Protein AF-A0AAD7EA99-F1 (afdb_monomer_lite)

Secondary structure (DSSP, 8-state):
--TT----HHHHHHHHHHHHHHHHHHHTTSTTS-TTS-HHHHHHHHHHHHHHHHHHHHHHHHHHIIIIISTT-GGGHHHHSHHHHHHHHHHHHHHHHHHHT--SS-HHHHHHHHHHHHHHHHHHHHHHHH-S-HHHHHHHHHHHHHHHHHHHHHHHHHHHHHHHHHHHHHHHHHHHHS-S-HHHHHHHHHHHHHHHHHHHTTSTTS-------------SS-HHHHHHHHHHHHHHHHHTT--PPP-----SSTTS-TT-THHHHHHHHHHHTTS--S--

Structure (mmCIF, N/CA/C/O backbone):
data_AF-A0AAD7EA99-F1
#
_entry.id   AF-A0AAD7EA99-F1
#
loop_
_atom_site.group_PDB
_atom_site.id
_atom_site.type_symbol
_atom_site.label_atom_id
_atom_site.label_alt_id
_atom_site.label_comp_id
_atom_site.label_asym_id
_atom_site.label_entity_id
_atom_site.label_seq_id
_atom_site.pdbx_PDB_ins_code
_atom_site.Cartn_x
_atom_site.Cartn_y
_atom_site.Cartn_z
_atom_site.occupancy
_atom_site.B_iso_or_equiv
_atom_site.auth_seq_id
_atom_site.auth_comp_id
_atom_site.auth_asym_id
_atom_site.auth_atom_id
_atom_site.pdbx_PDB_model_num
ATOM 1 N N . MET A 1 1 ? 30.533 -9.569 -21.486 1.00 48.56 1 MET A N 1
ATOM 2 C CA . MET A 1 1 ? 29.156 -9.926 -21.093 1.00 48.56 1 MET A CA 1
ATOM 3 C C . MET A 1 1 ? 29.295 -10.756 -19.841 1.00 48.56 1 MET A C 1
ATOM 5 O O . MET A 1 1 ? 29.730 -11.896 -19.939 1.00 48.56 1 MET A O 1
ATOM 9 N N . ASP A 1 2 ? 29.079 -10.142 -18.682 1.00 50.81 2 ASP A N 1
ATOM 10 C CA . ASP A 1 2 ? 29.298 -10.813 -17.404 1.00 50.81 2 ASP A CA 1
ATOM 11 C C . ASP A 1 2 ? 28.187 -11.847 -17.161 1.00 50.81 2 ASP A C 1
ATOM 13 O O . ASP A 1 2 ? 27.008 -11.495 -17.231 1.00 50.81 2 ASP A O 1
ATOM 17 N N . PRO A 1 3 ? 28.519 -13.117 -16.880 1.00 57.72 3 PRO A N 1
ATOM 18 C CA . PRO A 1 3 ? 27.549 -14.207 -16.726 1.00 57.72 3 PRO A CA 1
ATOM 19 C C . PRO A 1 3 ? 26.749 -14.165 -15.404 1.00 57.72 3 PRO A C 1
ATOM 21 O O . PRO A 1 3 ? 26.232 -15.189 -14.968 1.00 57.72 3 PRO A O 1
ATOM 24 N N . ALA A 1 4 ? 26.653 -13.017 -14.728 1.00 54.69 4 ALA A N 1
ATOM 25 C CA . ALA A 1 4 ? 26.326 -12.978 -13.299 1.00 54.69 4 ALA A CA 1
ATOM 26 C C . ALA A 1 4 ? 24.878 -12.592 -12.931 1.00 54.69 4 ALA A C 1
ATOM 28 O O . ALA A 1 4 ? 24.533 -12.673 -11.757 1.00 54.69 4 ALA A O 1
ATOM 29 N N . PHE A 1 5 ? 24.008 -12.218 -13.875 1.00 57.53 5 PHE A N 1
ATOM 30 C CA . PHE A 1 5 ? 22.592 -11.946 -13.577 1.00 57.53 5 PHE A CA 1
ATOM 31 C C . PHE A 1 5 ? 21.682 -12.516 -14.671 1.00 57.53 5 PHE A C 1
ATOM 33 O O . PHE A 1 5 ? 21.277 -11.826 -15.604 1.00 57.53 5 PHE A O 1
ATOM 40 N N . SER A 1 6 ? 21.360 -13.807 -14.564 1.00 71.00 6 SER A N 1
ATOM 41 C CA . SER A 1 6 ? 20.246 -14.390 -15.315 1.00 71.00 6 SER A CA 1
ATOM 42 C C . SER A 1 6 ? 18.951 -13.951 -14.636 1.00 71.00 6 SER A C 1
ATOM 44 O O . SER A 1 6 ? 18.586 -14.497 -13.598 1.00 71.00 6 SER A O 1
ATOM 46 N N . PHE A 1 7 ? 18.283 -12.931 -15.178 1.00 68.06 7 PHE A N 1
ATOM 47 C CA . PHE A 1 7 ? 16.933 -12.568 -14.747 1.00 68.06 7 PHE A CA 1
ATOM 48 C C . PHE A 1 7 ? 16.001 -13.750 -15.026 1.00 68.06 7 PHE A C 1
ATOM 50 O O . PHE A 1 7 ? 15.834 -14.135 -16.180 1.00 68.06 7 PHE A O 1
ATOM 57 N N . ASP A 1 8 ? 15.440 -14.336 -13.969 1.00 78.75 8 ASP A N 1
ATOM 58 C CA . ASP A 1 8 ? 14.416 -15.374 -14.062 1.00 78.75 8 ASP A CA 1
ATOM 59 C C . ASP A 1 8 ? 13.022 -14.710 -14.010 1.00 78.75 8 ASP A C 1
ATOM 61 O O . ASP A 1 8 ? 12.555 -14.332 -12.921 1.00 78.75 8 ASP A O 1
ATOM 65 N N . PRO A 1 9 ? 12.368 -14.494 -15.169 1.00 73.19 9 PRO A N 1
ATOM 66 C CA . PRO A 1 9 ? 11.061 -13.844 -15.229 1.00 73.19 9 PRO A CA 1
ATOM 67 C C . PRO A 1 9 ? 9.983 -14.649 -14.498 1.00 73.19 9 PRO A C 1
ATOM 69 O O . PRO A 1 9 ? 9.066 -14.052 -13.926 1.00 73.19 9 PRO A O 1
ATOM 72 N N . ASP A 1 10 ? 10.106 -15.977 -14.460 1.00 78.38 10 ASP A N 1
ATOM 73 C CA . ASP A 1 10 ? 9.068 -16.859 -13.926 1.00 78.38 10 ASP A CA 1
ATOM 74 C C . ASP A 1 10 ? 8.932 -16.696 -12.407 1.00 78.38 10 ASP A C 1
ATOM 76 O O . ASP A 1 10 ? 7.822 -16.683 -11.865 1.00 78.38 10 ASP A O 1
ATOM 80 N N . SER A 1 11 ? 10.054 -16.486 -11.715 1.00 79.88 11 SER A N 1
ATOM 81 C CA . SER A 1 11 ? 10.081 -16.295 -10.262 1.00 79.88 11 SER A CA 1
ATOM 82 C C . SER A 1 11 ? 9.478 -14.952 -9.827 1.00 79.88 11 SER A C 1
ATOM 84 O O . SER A 1 11 ? 8.710 -14.884 -8.864 1.00 79.88 11 SER A O 1
ATOM 86 N N . THR A 1 12 ? 9.779 -13.868 -10.547 1.00 84.00 12 THR A N 1
ATOM 87 C CA . THR A 1 12 ? 9.400 -12.505 -10.131 1.00 84.00 12 THR A CA 1
ATOM 88 C C . THR A 1 12 ? 8.011 -12.098 -10.619 1.00 84.00 12 THR A C 1
ATOM 90 O O . THR A 1 12 ? 7.195 -11.618 -9.825 1.00 84.00 12 THR A O 1
ATOM 93 N N . ILE A 1 13 ? 7.704 -12.334 -11.897 1.00 87.44 13 ILE A N 1
ATOM 94 C CA . ILE A 1 13 ? 6.413 -11.967 -12.492 1.00 87.44 13 ILE A CA 1
ATOM 95 C C . ILE A 1 13 ? 5.309 -12.883 -11.955 1.00 87.44 13 ILE A C 1
ATOM 97 O O . ILE A 1 13 ? 4.228 -12.401 -11.614 1.00 87.44 13 ILE A O 1
ATOM 101 N N . GLY A 1 14 ? 5.594 -14.181 -11.793 1.00 88.69 14 GLY A N 1
ATOM 102 C CA . GLY A 1 14 ? 4.646 -15.140 -11.223 1.00 88.69 14 GLY A CA 1
ATOM 103 C C . GLY A 1 14 ? 4.259 -14.799 -9.781 1.00 88.69 14 GLY A C 1
ATOM 104 O O . GLY A 1 14 ? 3.074 -14.771 -9.441 1.00 88.69 14 GLY A O 1
ATOM 105 N N . ALA A 1 15 ? 5.239 -14.459 -8.935 1.00 90.06 15 ALA A N 1
ATOM 106 C CA . ALA A 1 15 ? 4.973 -14.019 -7.565 1.00 90.06 15 ALA A CA 1
ATOM 107 C C . ALA A 1 15 ? 4.147 -12.720 -7.525 1.00 90.06 15 ALA A C 1
ATOM 109 O O . ALA A 1 15 ? 3.191 -12.621 -6.751 1.00 90.06 15 ALA A O 1
ATOM 110 N N . TYR A 1 16 ? 4.469 -11.751 -8.389 1.00 89.81 16 TYR A N 1
ATOM 111 C CA . TYR A 1 16 ? 3.714 -10.503 -8.514 1.00 89.81 16 TYR A CA 1
ATOM 112 C C . TYR A 1 16 ? 2.257 -10.748 -8.938 1.00 89.81 16 TYR A C 1
ATOM 114 O O . TYR A 1 16 ? 1.334 -10.220 -8.313 1.00 89.81 16 TYR A O 1
ATOM 122 N N . GLN A 1 17 ? 2.032 -11.615 -9.929 1.00 91.69 17 GLN A N 1
ATOM 123 C CA . GLN A 1 17 ? 0.699 -12.000 -10.394 1.00 91.69 17 GLN A CA 1
ATOM 124 C C . GLN A 1 17 ? -0.146 -12.626 -9.280 1.00 91.69 17 GLN A C 1
ATOM 126 O O . GLN A 1 17 ? -1.296 -12.230 -9.079 1.00 91.69 17 GLN A O 1
ATOM 131 N N . ILE A 1 18 ? 0.418 -13.583 -8.536 1.00 93.06 18 ILE A N 1
ATOM 132 C CA . ILE A 1 18 ? -0.276 -14.229 -7.414 1.00 93.06 18 ILE A CA 1
ATOM 133 C C . ILE A 1 18 ? -0.630 -13.192 -6.342 1.00 93.06 18 ILE A C 1
ATOM 135 O O . ILE A 1 18 ? -1.760 -13.187 -5.851 1.00 93.06 18 ILE A O 1
ATOM 139 N N . GLY A 1 19 ? 0.298 -12.287 -6.017 1.00 89.88 19 GLY A N 1
ATOM 140 C CA . GLY A 1 19 ? 0.060 -11.202 -5.064 1.00 89.88 19 GLY A CA 1
ATOM 141 C C . GLY A 1 19 ? -1.125 -10.320 -5.462 1.00 89.88 19 GLY A C 1
ATOM 142 O O . GLY A 1 19 ? -2.035 -10.117 -4.661 1.00 89.88 19 GLY A O 1
ATOM 143 N N . VAL A 1 20 ? -1.165 -9.862 -6.718 1.00 90.44 20 VAL A N 1
ATOM 144 C CA . VAL A 1 20 ? -2.256 -9.020 -7.239 1.00 90.44 20 VAL A CA 1
ATOM 145 C C . VAL A 1 20 ? -3.605 -9.756 -7.215 1.00 90.44 20 VAL A C 1
ATOM 147 O O . VAL A 1 20 ? -4.612 -9.179 -6.801 1.00 90.44 20 VAL A O 1
ATOM 150 N N . LEU A 1 21 ? -3.642 -11.041 -7.588 1.00 92.31 21 LEU A N 1
ATOM 151 C CA . LEU A 1 21 ? -4.870 -11.846 -7.549 1.00 92.31 21 LEU A CA 1
ATOM 152 C C . LEU A 1 21 ? -5.410 -12.023 -6.124 1.00 92.31 21 LEU A C 1
ATOM 154 O O . LEU A 1 21 ? -6.615 -11.888 -5.902 1.00 92.31 21 LEU A O 1
ATOM 158 N N . ILE A 1 22 ? -4.533 -12.290 -5.153 1.00 90.19 22 ILE A N 1
ATOM 159 C CA . ILE A 1 22 ? -4.924 -12.399 -3.742 1.00 90.19 22 ILE A CA 1
ATOM 160 C C . ILE A 1 22 ? -5.491 -11.065 -3.245 1.00 90.19 22 ILE A C 1
ATOM 162 O O . ILE A 1 22 ? -6.542 -11.060 -2.598 1.00 90.19 22 ILE A O 1
ATOM 166 N N . SER A 1 23 ? -4.855 -9.941 -3.590 1.00 88.06 23 SER A N 1
ATOM 167 C CA . SER A 1 23 ? -5.348 -8.607 -3.235 1.00 88.06 23 SER A CA 1
ATOM 168 C C . SER A 1 23 ? -6.759 -8.350 -3.775 1.00 88.06 23 SER A C 1
ATOM 170 O O . SER A 1 23 ? -7.617 -7.894 -3.020 1.00 88.06 23 SER A O 1
ATOM 172 N N . TYR A 1 24 ? -7.056 -8.722 -5.028 1.00 89.62 24 TYR A N 1
ATOM 173 C CA . TYR A 1 24 ? -8.411 -8.586 -5.585 1.00 89.62 24 TYR A CA 1
ATOM 174 C C . TYR A 1 24 ? -9.457 -9.436 -4.856 1.00 89.62 24 TYR A C 1
ATOM 176 O O . TYR A 1 24 ? -10.576 -8.975 -4.622 1.00 89.62 24 TYR A O 1
ATOM 184 N N . VAL A 1 25 ? -9.111 -10.666 -4.468 1.00 89.62 25 VAL A N 1
ATOM 185 C CA . VAL A 1 25 ? -10.026 -11.538 -3.712 1.00 89.62 25 VAL A CA 1
ATOM 186 C C . VAL A 1 25 ? -10.308 -10.955 -2.326 1.00 89.62 25 VAL A C 1
ATOM 188 O O . VAL A 1 25 ? -11.462 -10.923 -1.894 1.00 89.62 25 VAL A O 1
ATOM 191 N N . LEU A 1 26 ? -9.274 -10.467 -1.634 1.00 82.94 26 LEU A N 1
ATOM 192 C CA . LEU A 1 26 ? -9.415 -9.850 -0.313 1.00 82.94 26 LEU A CA 1
ATOM 193 C C . LEU A 1 26 ? -10.245 -8.563 -0.368 1.00 82.94 26 LEU A C 1
ATOM 195 O O . LEU A 1 26 ? -11.081 -8.338 0.511 1.00 82.94 26 LEU A O 1
ATOM 199 N N . PHE A 1 27 ? -10.076 -7.765 -1.422 1.00 81.62 27 PHE A N 1
ATOM 200 C CA . PHE A 1 27 ? -10.805 -6.517 -1.627 1.00 81.62 27 PHE A CA 1
ATOM 201 C C . PHE A 1 27 ? -12.334 -6.708 -1.636 1.00 81.62 27 PHE A C 1
ATOM 203 O O . PHE A 1 27 ? -13.070 -5.913 -1.047 1.00 81.62 27 PHE A O 1
ATOM 210 N N . GLY A 1 28 ? -12.829 -7.804 -2.223 1.00 76.19 28 GLY A N 1
ATOM 211 C CA . GLY A 1 28 ? -14.267 -8.078 -2.341 1.00 76.19 28 GLY A CA 1
ATOM 212 C C . GLY A 1 28 ? -14.994 -8.386 -1.023 1.00 76.19 28 GLY A C 1
ATOM 213 O O . GLY A 1 28 ? -16.217 -8.270 -0.953 1.00 76.19 28 GLY A O 1
ATOM 214 N N . ILE A 1 29 ? -14.282 -8.759 0.044 1.00 81.12 29 ILE A N 1
ATOM 215 C CA . ILE A 1 29 ? -14.904 -9.279 1.278 1.00 81.12 29 ILE A CA 1
ATOM 216 C C . ILE A 1 29 ? -15.358 -8.152 2.235 1.00 81.12 29 ILE A C 1
ATOM 218 O O . ILE A 1 29 ? -16.198 -8.376 3.111 1.00 81.12 29 ILE A O 1
ATOM 222 N N . TYR A 1 30 ? -14.860 -6.922 2.073 1.00 70.44 30 TYR A N 1
ATOM 223 C CA . TYR A 1 30 ? -14.981 -5.877 3.101 1.00 70.44 30 TYR A CA 1
ATOM 224 C C . TYR A 1 30 ? -16.266 -5.025 3.071 1.00 70.44 30 TYR A C 1
ATOM 226 O O . TYR A 1 30 ? -16.612 -4.427 4.091 1.00 70.44 30 TYR A O 1
ATOM 234 N N . TYR A 1 31 ? -17.017 -4.973 1.966 1.00 66.88 31 TYR A N 1
ATOM 235 C CA . TYR A 1 31 ? -18.022 -3.911 1.765 1.00 66.88 31 TYR A CA 1
ATOM 236 C C . TYR A 1 31 ? -19.337 -4.064 2.570 1.00 66.88 31 TYR A C 1
ATOM 238 O O . TYR A 1 31 ? -20.108 -3.118 2.692 1.00 66.88 31 TYR A O 1
ATOM 246 N N . GLY A 1 32 ? -19.623 -5.232 3.155 1.00 77.94 32 GLY A N 1
ATOM 247 C CA . GLY A 1 32 ? -20.962 -5.542 3.688 1.00 77.94 32 GLY A CA 1
ATOM 248 C C . GLY A 1 32 ? -21.186 -5.385 5.199 1.00 77.94 32 GLY A C 1
ATOM 249 O O . GLY A 1 32 ? -22.268 -5.726 5.674 1.00 77.94 32 GLY A O 1
ATOM 250 N N . ARG A 1 33 ? -20.188 -4.973 5.995 1.00 80.19 33 ARG A N 1
ATOM 251 C CA . ARG A 1 33 ? -20.164 -5.349 7.428 1.00 80.19 33 ARG A CA 1
ATOM 252 C C . ARG A 1 33 ? -20.570 -4.272 8.449 1.00 80.19 33 ARG A C 1
ATOM 254 O O . ARG A 1 33 ? -20.839 -4.639 9.590 1.00 80.19 33 ARG A O 1
ATOM 261 N N . PHE A 1 34 ? -20.675 -2.990 8.078 1.00 80.69 34 PHE A N 1
ATOM 262 C CA . PHE A 1 34 ? -20.829 -1.895 9.059 1.00 80.69 34 PHE A CA 1
ATOM 263 C C . PHE A 1 34 ? -21.920 -0.853 8.715 1.00 80.69 34 PHE A C 1
ATOM 265 O O . PHE A 1 34 ? -21.626 0.312 8.441 1.00 80.69 34 PHE A O 1
ATOM 272 N N . PRO A 1 35 ? -23.216 -1.219 8.758 1.00 86.06 35 PRO A N 1
ATOM 273 C CA . PRO A 1 35 ? -24.301 -0.279 8.462 1.00 86.06 35 PRO A CA 1
ATOM 274 C C . PRO A 1 35 ? -24.474 0.831 9.517 1.00 86.06 35 PRO A C 1
ATOM 276 O O . PRO A 1 35 ? -25.000 1.892 9.189 1.00 86.06 35 PRO A O 1
ATOM 279 N N . ASN A 1 36 ? -24.007 0.632 10.755 1.00 92.06 36 ASN A N 1
ATOM 280 C CA . ASN A 1 36 ? -24.279 1.530 11.890 1.00 92.06 36 ASN A CA 1
ATOM 281 C C . ASN A 1 36 ? -23.167 2.555 12.187 1.00 92.06 36 ASN A C 1
ATOM 283 O O . ASN A 1 36 ? -23.267 3.283 13.171 1.00 92.06 36 ASN A O 1
ATOM 287 N N . ASP A 1 37 ? -22.123 2.632 11.361 1.00 89.69 37 ASP A N 1
ATOM 288 C CA . ASP A 1 37 ? -21.012 3.560 11.595 1.00 89.69 37 ASP A CA 1
ATOM 289 C C . ASP A 1 37 ? -21.394 5.024 11.324 1.00 89.69 37 ASP A C 1
ATOM 291 O O . ASP A 1 37 ? -22.300 5.322 10.532 1.00 89.69 37 ASP A O 1
ATOM 295 N N . SER A 1 38 ? -20.674 5.946 11.975 1.00 91.25 38 SER A N 1
ATOM 296 C CA . SER A 1 38 ? -20.864 7.388 11.796 1.00 91.25 38 SER A CA 1
ATOM 297 C C . SER A 1 38 ? -20.627 7.799 10.333 1.00 91.25 38 SER A C 1
ATOM 299 O O . SER A 1 38 ? -19.781 7.213 9.651 1.00 91.25 38 SER A O 1
ATOM 301 N N . PRO A 1 39 ? -21.339 8.819 9.816 1.00 90.81 39 PRO A N 1
ATOM 302 C CA . PRO A 1 39 ? -21.205 9.233 8.418 1.00 90.81 39 PRO A CA 1
ATOM 303 C C . PRO A 1 39 ? -19.782 9.699 8.074 1.00 90.81 39 PRO A C 1
ATOM 305 O O . PRO A 1 39 ? -19.317 9.460 6.965 1.00 90.81 39 PRO A O 1
ATOM 308 N N . GLN A 1 40 ? -19.062 10.293 9.033 1.00 88.69 40 GLN A N 1
ATOM 309 C CA . GLN A 1 40 ? -17.659 10.687 8.865 1.00 88.69 40 GLN A CA 1
ATOM 310 C C . GLN A 1 40 ? -16.738 9.474 8.676 1.00 88.69 40 GLN A C 1
ATOM 312 O O . GLN A 1 40 ? -15.908 9.469 7.770 1.00 88.69 40 GLN A O 1
ATOM 317 N N . LEU A 1 41 ? -16.906 8.427 9.495 1.00 86.25 41 LEU A N 1
ATOM 318 C CA . LEU A 1 41 ? -16.129 7.196 9.359 1.00 86.25 41 LEU A CA 1
ATOM 319 C C . LEU A 1 41 ? -16.453 6.495 8.035 1.00 86.25 41 LEU A C 1
ATOM 321 O O . LEU A 1 41 ? -15.543 6.064 7.335 1.00 86.25 41 LEU A O 1
ATOM 325 N N . LYS A 1 42 ? -17.732 6.459 7.644 1.00 88.62 42 LYS A N 1
ATOM 326 C CA . LYS A 1 42 ? -18.160 5.921 6.345 1.00 88.62 42 LYS A CA 1
ATOM 327 C C . LYS A 1 42 ? -17.535 6.668 5.170 1.00 88.62 42 LYS A C 1
ATOM 329 O O . LYS A 1 42 ? -17.071 6.022 4.238 1.00 88.62 42 LYS A O 1
ATOM 334 N N . ALA A 1 43 ? -17.488 8.000 5.219 1.00 90.38 43 ALA A N 1
ATOM 335 C CA . ALA A 1 43 ? -16.852 8.807 4.181 1.00 90.38 43 ALA A CA 1
ATOM 336 C C . ALA A 1 43 ? -15.344 8.523 4.081 1.00 90.38 43 ALA A C 1
ATOM 338 O O . ALA A 1 43 ? -14.832 8.342 2.978 1.00 90.38 43 ALA A O 1
ATOM 339 N N . LEU A 1 44 ? -14.646 8.411 5.218 1.00 88.56 44 LEU A N 1
ATOM 340 C CA . LEU A 1 44 ? -13.223 8.061 5.246 1.00 88.56 44 LEU A CA 1
ATOM 341 C C . LEU A 1 44 ? -12.971 6.659 4.673 1.00 88.56 44 LEU A C 1
ATOM 343 O O . LEU A 1 44 ? -12.077 6.482 3.849 1.00 88.56 44 LEU A O 1
ATOM 347 N N . VAL A 1 45 ? -13.774 5.671 5.077 1.00 88.38 45 VAL A N 1
ATOM 348 C CA . VAL A 1 45 ? -13.682 4.297 4.564 1.00 88.38 45 VAL A CA 1
ATOM 349 C C . VAL A 1 45 ? -13.960 4.263 3.062 1.00 88.38 45 VAL A C 1
ATOM 351 O O . VAL A 1 45 ? -13.215 3.621 2.329 1.00 88.38 45 VAL A O 1
ATOM 354 N N . ALA A 1 46 ? -14.976 4.986 2.583 1.00 90.12 46 ALA A N 1
ATOM 355 C CA . ALA A 1 46 ? -15.275 5.092 1.157 1.00 90.12 46 ALA A CA 1
ATOM 356 C C . ALA A 1 46 ? -14.122 5.742 0.375 1.00 90.12 46 ALA A C 1
ATOM 358 O O . ALA A 1 46 ? -13.782 5.276 -0.709 1.00 90.12 46 ALA A O 1
ATOM 359 N N . PHE A 1 47 ? -13.485 6.775 0.931 1.00 92.69 47 PHE A N 1
ATOM 360 C CA . PHE A 1 47 ? -12.320 7.411 0.319 1.00 92.69 47 PHE A CA 1
ATOM 361 C C . PHE A 1 47 ? -11.128 6.452 0.214 1.00 92.69 47 PHE A C 1
ATOM 363 O O . PHE A 1 47 ? -10.599 6.256 -0.878 1.00 92.69 47 PHE A O 1
ATOM 370 N N . VAL A 1 48 ? -10.747 5.806 1.324 1.00 91.25 48 VAL A N 1
ATOM 371 C CA . VAL A 1 48 ? -9.666 4.803 1.339 1.00 91.25 48 VAL A CA 1
ATOM 372 C C . VAL A 1 48 ? -9.967 3.679 0.351 1.00 91.25 48 VAL A C 1
ATOM 374 O O . VAL A 1 48 ? -9.082 3.254 -0.382 1.00 91.25 48 VAL A O 1
ATOM 377 N N . TRP A 1 49 ? -11.225 3.250 0.275 1.00 91.56 49 TRP A N 1
ATOM 378 C CA . TRP A 1 49 ? -11.669 2.243 -0.678 1.00 91.56 49 TRP A CA 1
ATOM 379 C C . TRP A 1 49 ? -11.485 2.693 -2.135 1.00 91.56 49 TRP A C 1
ATOM 381 O O . TRP A 1 49 ? -10.951 1.929 -2.930 1.00 91.56 49 TRP A O 1
ATOM 391 N N . ILE A 1 50 ? -11.847 3.931 -2.495 1.00 94.06 50 ILE A N 1
ATOM 392 C CA . ILE A 1 50 ? -11.611 4.472 -3.849 1.00 94.06 50 ILE A CA 1
ATOM 393 C C . ILE A 1 50 ? -10.109 4.533 -4.155 1.00 94.06 50 ILE A C 1
ATOM 395 O O . ILE A 1 50 ? -9.690 4.159 -5.252 1.00 94.06 50 ILE A O 1
ATOM 399 N N . CYS A 1 51 ? -9.287 4.973 -3.197 1.00 94.06 51 CYS A N 1
ATOM 400 C CA . CYS A 1 51 ? -7.834 4.970 -3.357 1.00 94.06 51 CYS A CA 1
ATOM 401 C C . CYS A 1 51 ? -7.282 3.553 -3.566 1.00 94.06 51 CYS A C 1
ATOM 403 O O . CYS A 1 51 ? -6.407 3.370 -4.408 1.00 94.06 51 CYS A O 1
ATOM 405 N N . GLU A 1 52 ? -7.814 2.558 -2.857 1.00 91.38 52 GLU A N 1
ATOM 406 C CA . GLU A 1 52 ? -7.447 1.147 -3.012 1.00 91.38 52 GLU A CA 1
ATOM 407 C C . GLU A 1 52 ? -7.866 0.598 -4.388 1.00 91.38 52 GLU A C 1
ATOM 409 O O . GLU A 1 52 ? -7.092 -0.115 -5.029 1.00 91.38 52 GLU A O 1
ATOM 414 N N . VAL A 1 53 ? -9.039 0.985 -4.912 1.00 93.38 53 VAL A N 1
ATOM 415 C CA . VAL A 1 53 ? -9.426 0.677 -6.306 1.00 93.38 53 VAL A CA 1
ATOM 416 C C . VAL A 1 53 ? -8.415 1.267 -7.284 1.00 93.38 53 VAL A C 1
ATOM 418 O O . VAL A 1 53 ? -7.971 0.572 -8.196 1.00 93.38 53 VAL A O 1
ATOM 421 N N . GLY A 1 54 ? -8.026 2.532 -7.101 1.00 94.69 54 GLY A N 1
ATOM 422 C CA . GLY A 1 54 ? -7.013 3.181 -7.935 1.00 94.69 54 GLY A CA 1
ATOM 423 C C . GLY A 1 54 ? -5.672 2.447 -7.879 1.00 94.69 54 GLY A C 1
ATOM 424 O O . GLY A 1 54 ? -5.121 2.082 -8.917 1.00 94.69 54 GLY A O 1
ATOM 425 N N . HIS A 1 55 ? -5.197 2.145 -6.669 1.00 94.19 55 HIS A N 1
ATOM 426 C CA . HIS A 1 55 ? -3.962 1.403 -6.424 1.00 94.19 55 HIS A CA 1
ATOM 427 C C . HIS A 1 55 ? -3.962 0.034 -7.120 1.00 94.19 55 HIS A C 1
ATOM 429 O O . HIS A 1 55 ? -3.071 -0.267 -7.917 1.00 94.19 55 HIS A O 1
ATOM 435 N N . THR A 1 56 ? -4.991 -0.775 -6.872 1.00 92.81 56 THR A N 1
ATOM 436 C CA . THR A 1 56 ? -5.115 -2.124 -7.438 1.00 92.81 56 THR A CA 1
ATOM 437 C C . THR A 1 56 ? -5.337 -2.104 -8.949 1.00 92.81 56 THR A C 1
ATOM 439 O O . THR A 1 56 ? -4.811 -2.967 -9.647 1.00 92.81 56 THR A O 1
ATOM 442 N N . THR A 1 57 ? -6.039 -1.107 -9.497 1.00 95.06 57 THR A N 1
ATOM 443 C CA . THR A 1 57 ? -6.182 -0.923 -10.954 1.00 95.06 57 THR A CA 1
ATOM 444 C C . THR A 1 57 ? -4.836 -0.610 -11.603 1.00 95.06 57 THR A C 1
ATOM 446 O O . THR A 1 57 ? -4.502 -1.193 -12.635 1.00 95.06 57 THR A O 1
ATOM 449 N N . CYS A 1 58 ? -4.028 0.257 -10.987 1.00 94.88 58 CYS A N 1
ATOM 450 C CA . CYS A 1 58 ? -2.677 0.552 -11.454 1.00 94.88 58 CYS A CA 1
ATOM 451 C C . CYS A 1 58 ? -1.788 -0.702 -11.469 1.00 94.88 58 CYS A C 1
ATOM 453 O O . CYS A 1 58 ? -1.110 -0.942 -12.467 1.00 94.88 58 CYS A O 1
ATOM 455 N N . LEU A 1 59 ? -1.832 -1.525 -10.413 1.00 93.25 59 LEU A N 1
ATOM 456 C CA . LEU A 1 59 ? -1.097 -2.796 -10.362 1.00 93.25 59 LEU A CA 1
ATOM 457 C C . LEU A 1 59 ? -1.585 -3.790 -11.426 1.00 93.25 59 LEU A C 1
ATOM 459 O O . LEU A 1 59 ? -0.770 -4.389 -12.124 1.00 93.25 59 LEU A O 1
ATOM 463 N N . GLY A 1 60 ? -2.901 -3.933 -11.598 1.00 94.38 60 GLY A N 1
ATOM 464 C CA . GLY A 1 60 ? -3.482 -4.795 -12.630 1.00 94.38 60 GLY A CA 1
ATOM 465 C C . GLY A 1 60 ? -3.104 -4.364 -14.046 1.00 94.38 60 GLY A C 1
ATOM 466 O O . GLY A 1 60 ? -2.777 -5.205 -14.880 1.00 94.38 60 GLY A O 1
ATOM 467 N N . HIS A 1 61 ? -3.077 -3.057 -14.313 1.00 94.44 61 HIS A N 1
ATOM 468 C CA . HIS A 1 61 ? -2.631 -2.520 -15.597 1.00 94.44 61 HIS A CA 1
ATOM 469 C C . HIS A 1 61 ? -1.137 -2.778 -15.845 1.00 94.44 61 HIS A C 1
ATOM 471 O O . HIS A 1 61 ? -0.769 -3.234 -16.928 1.00 94.44 61 HIS A O 1
ATOM 477 N N . SER A 1 62 ? -0.275 -2.564 -14.844 1.00 91.75 62 SER A N 1
ATOM 478 C CA . SER A 1 62 ? 1.149 -2.917 -14.946 1.00 91.75 62 SER A CA 1
ATOM 479 C C . SER A 1 62 ? 1.340 -4.411 -15.210 1.00 91.75 62 SER A C 1
ATOM 481 O O . SER A 1 62 ? 2.094 -4.793 -16.104 1.00 91.75 62 SER A O 1
ATOM 483 N N . LEU A 1 63 ? 0.602 -5.260 -14.490 1.00 92.88 63 LEU A N 1
ATOM 484 C CA . LEU A 1 63 ? 0.617 -6.706 -14.684 1.00 92.88 63 LEU A CA 1
ATOM 485 C C . LEU A 1 63 ? 0.151 -7.104 -16.092 1.00 92.88 63 LEU A C 1
ATOM 487 O O . LEU A 1 63 ? 0.765 -7.975 -16.704 1.00 92.88 63 LEU A O 1
ATOM 491 N N . TYR A 1 64 ? -0.887 -6.460 -16.632 1.00 93.25 64 TYR A N 1
ATOM 492 C CA . TYR A 1 64 ? -1.360 -6.678 -18.004 1.00 93.25 64 TYR A CA 1
ATOM 493 C C . TYR A 1 64 ? -0.283 -6.339 -19.045 1.00 93.25 64 TYR A C 1
ATOM 495 O O . TYR A 1 64 ? -0.074 -7.097 -19.996 1.00 93.25 64 TYR A O 1
ATOM 503 N N . ILE A 1 65 ? 0.446 -5.235 -18.860 1.00 91.19 65 ILE A N 1
ATOM 504 C CA . ILE A 1 65 ? 1.563 -4.886 -19.747 1.00 91.19 65 ILE A CA 1
ATOM 505 C C . ILE A 1 65 ? 2.645 -5.969 -19.677 1.00 91.19 65 ILE A C 1
ATOM 507 O O . ILE A 1 65 ? 3.063 -6.477 -20.716 1.00 91.19 65 ILE A O 1
ATOM 511 N N . TYR A 1 66 ? 3.031 -6.378 -18.466 1.00 87.62 66 TYR A N 1
ATOM 512 C CA . TYR A 1 66 ? 4.086 -7.369 -18.241 1.00 87.62 66 TYR A CA 1
ATOM 513 C C . TYR A 1 66 ? 3.757 -8.776 -18.744 1.00 87.62 66 TYR A C 1
ATOM 515 O O . TYR A 1 66 ? 4.629 -9.455 -19.278 1.00 87.62 66 TYR A O 1
ATOM 523 N N . THR A 1 67 ? 2.515 -9.222 -18.576 1.00 90.62 67 THR A N 1
ATOM 524 C CA . THR A 1 67 ? 2.127 -10.615 -18.856 1.00 90.62 67 THR A CA 1
ATOM 525 C C . THR A 1 67 ? 1.492 -10.814 -20.223 1.00 90.62 67 THR A C 1
ATOM 527 O O . THR A 1 67 ? 1.533 -11.925 -20.742 1.00 90.62 67 THR A O 1
ATOM 530 N N . ILE A 1 68 ? 0.897 -9.771 -20.810 1.00 93.00 68 ILE A N 1
ATOM 531 C CA . ILE A 1 68 ? 0.141 -9.888 -22.064 1.00 93.00 68 ILE A CA 1
ATOM 532 C C . ILE A 1 68 ? 0.761 -9.020 -23.158 1.00 93.00 68 ILE A C 1
ATOM 534 O O . ILE A 1 68 ? 1.067 -9.530 -24.233 1.00 93.00 68 ILE A O 1
ATOM 538 N N . SER A 1 69 ? 0.964 -7.722 -22.911 1.00 92.62 69 SER A N 1
ATOM 539 C CA . SER A 1 69 ? 1.358 -6.792 -23.990 1.00 92.62 69 SER A CA 1
ATOM 540 C C . SER A 1 69 ? 2.815 -6.958 -24.432 1.00 92.62 69 SER A C 1
ATOM 542 O O . SER A 1 69 ? 3.105 -6.951 -25.632 1.00 92.62 69 SER A O 1
ATOM 544 N N . ASP A 1 70 ? 3.722 -7.127 -23.470 1.00 89.12 70 ASP A N 1
ATOM 545 C CA . ASP A 1 70 ? 5.170 -7.186 -23.698 1.00 89.12 70 ASP A CA 1
ATOM 546 C C . ASP A 1 70 ? 5.789 -8.536 -23.298 1.00 89.12 70 ASP A C 1
ATOM 548 O O . ASP A 1 70 ? 7.008 -8.648 -23.197 1.00 89.12 70 ASP A O 1
ATOM 552 N N . TYR A 1 71 ? 4.975 -9.590 -23.147 1.00 85.19 71 TYR A N 1
ATOM 553 C CA . TYR A 1 71 ? 5.451 -10.931 -22.771 1.00 85.19 71 TYR A CA 1
ATOM 554 C C . TYR A 1 71 ? 6.580 -11.447 -23.679 1.00 85.19 71 TYR A C 1
ATOM 556 O O . TYR A 1 71 ? 7.532 -12.069 -23.220 1.00 85.19 71 TYR A O 1
ATOM 564 N N . THR A 1 72 ? 6.502 -11.156 -24.980 1.00 86.31 72 THR A N 1
ATOM 565 C CA . THR A 1 72 ? 7.482 -11.603 -25.982 1.00 86.31 72 THR A CA 1
ATOM 566 C C . THR A 1 72 ? 8.673 -10.659 -26.158 1.00 86.31 72 THR A C 1
ATOM 568 O O . THR A 1 72 ? 9.562 -10.961 -26.953 1.00 86.31 72 THR A O 1
ATOM 571 N N . ARG A 1 73 ? 8.691 -9.511 -25.467 1.00 87.00 73 ARG A N 1
ATOM 572 C CA . ARG A 1 73 ? 9.668 -8.426 -25.658 1.00 87.00 73 ARG A CA 1
ATOM 573 C C . ARG A 1 73 ? 10.230 -7.950 -24.316 1.00 87.00 73 ARG A C 1
ATOM 575 O O . ARG A 1 73 ? 9.929 -6.831 -23.883 1.00 87.00 73 ARG A O 1
ATOM 582 N N . PRO A 1 74 ? 11.046 -8.778 -23.638 1.00 79.75 74 PRO A N 1
ATOM 583 C CA . PRO A 1 74 ? 11.575 -8.452 -22.318 1.00 79.75 74 PRO A CA 1
ATOM 584 C C . PRO A 1 74 ? 12.437 -7.183 -22.309 1.00 79.75 74 PRO A C 1
ATOM 586 O O . PRO A 1 74 ? 12.540 -6.509 -21.287 1.00 79.75 74 PRO A O 1
ATOM 589 N N . GLU A 1 75 ? 12.988 -6.781 -23.453 1.00 81.81 75 GLU A N 1
ATOM 590 C CA . GLU A 1 75 ? 13.718 -5.525 -23.614 1.00 81.81 75 GLU A CA 1
ATOM 591 C C . GLU A 1 75 ? 12.864 -4.268 -23.353 1.00 81.81 75 GLU A C 1
ATOM 593 O O . GLU A 1 75 ? 13.416 -3.193 -23.116 1.00 81.81 75 GLU A O 1
ATOM 598 N N . ARG A 1 76 ? 11.527 -4.381 -23.364 1.00 81.12 76 ARG A N 1
ATOM 599 C CA . ARG A 1 76 ? 10.588 -3.265 -23.125 1.00 81.12 76 ARG A CA 1
ATOM 600 C C . ARG A 1 76 ? 10.061 -3.182 -21.694 1.00 81.12 76 ARG A C 1
ATOM 602 O O . ARG A 1 76 ? 9.566 -2.120 -21.297 1.00 81.12 76 ARG A O 1
ATOM 609 N N . LEU A 1 77 ? 10.232 -4.249 -20.907 1.00 74.19 77 LEU A N 1
ATOM 610 C CA . LEU A 1 77 ? 9.895 -4.301 -19.477 1.00 74.19 77 LEU A CA 1
ATOM 611 C C . LEU A 1 77 ? 10.419 -3.083 -18.687 1.00 74.19 77 LEU A C 1
ATOM 613 O O . LEU A 1 77 ? 9.661 -2.546 -17.875 1.00 74.19 77 LEU A O 1
ATOM 617 N N . PRO A 1 78 ? 11.649 -2.584 -18.938 1.00 69.56 78 PRO A N 1
ATOM 618 C CA . PRO A 1 78 ? 12.218 -1.465 -18.196 1.00 69.56 78 PRO A CA 1
ATOM 619 C C . PRO A 1 78 ? 11.564 -0.104 -18.426 1.00 69.56 78 PRO A C 1
ATOM 621 O O . PRO A 1 78 ? 11.912 0.816 -17.703 1.00 69.56 78 PRO A O 1
ATOM 624 N N . GLY A 1 79 ? 10.718 0.081 -19.447 1.00 66.62 79 GLY A N 1
ATOM 625 C CA . GLY A 1 79 ? 10.278 1.419 -19.874 1.00 66.62 79 GLY A CA 1
ATOM 626 C C . GLY A 1 79 ? 8.765 1.636 -19.878 1.00 66.62 79 GLY A C 1
ATOM 627 O O . GLY A 1 79 ? 8.292 2.710 -19.510 1.00 66.62 79 GLY A O 1
ATOM 628 N N . ALA A 1 80 ? 7.985 0.634 -20.292 1.00 60.94 80 ALA A N 1
ATOM 629 C CA . ALA A 1 80 ? 6.562 0.830 -20.588 1.00 60.94 80 ALA A CA 1
ATOM 630 C C . ALA A 1 80 ? 5.652 0.795 -19.345 1.00 60.94 80 ALA A C 1
ATOM 632 O O . ALA A 1 80 ? 4.719 1.590 -19.231 1.00 60.94 80 ALA A O 1
ATOM 633 N N . ALA A 1 81 ? 5.928 -0.093 -18.390 1.00 61.47 81 ALA A N 1
ATOM 634 C CA . ALA A 1 81 ? 5.037 -0.346 -17.254 1.00 61.47 81 ALA A CA 1
ATOM 635 C C . ALA A 1 81 ? 5.322 0.510 -16.006 1.00 61.47 81 ALA A C 1
ATOM 637 O O . ALA A 1 81 ? 4.530 0.504 -15.061 1.00 61.47 81 ALA A O 1
ATOM 638 N N . LEU A 1 82 ? 6.420 1.276 -16.008 1.00 74.12 82 LEU A N 1
ATOM 639 C CA . LEU A 1 82 ? 6.811 2.135 -14.888 1.00 74.12 82 LEU A CA 1
ATOM 640 C C . LEU A 1 82 ? 5.694 3.109 -14.516 1.00 74.12 82 LEU A C 1
ATOM 642 O O . LEU A 1 82 ? 5.333 3.208 -13.356 1.00 74.12 82 LEU A O 1
ATOM 646 N N . LYS A 1 83 ? 5.052 3.770 -15.484 1.00 87.06 83 LYS A N 1
ATOM 647 C CA . LYS A 1 83 ? 4.108 4.862 -15.179 1.00 87.06 83 LYS A CA 1
ATOM 648 C C . LYS A 1 83 ? 2.936 4.424 -14.298 1.00 87.06 83 LYS A C 1
ATOM 650 O O . LYS A 1 83 ? 2.586 5.115 -13.341 1.00 87.06 83 LYS A O 1
ATOM 655 N N . SER A 1 84 ? 2.331 3.278 -14.600 1.00 90.81 84 SER A N 1
ATOM 656 C CA . SER A 1 84 ? 1.230 2.742 -13.794 1.00 90.81 84 SER A CA 1
ATOM 657 C C . SER A 1 84 ? 1.723 2.215 -12.453 1.00 90.81 84 SER A C 1
ATOM 659 O O . SER A 1 84 ? 1.077 2.460 -11.436 1.00 90.81 84 SER A O 1
ATOM 661 N N . PHE A 1 85 ? 2.895 1.579 -12.427 1.00 90.00 85 PHE A N 1
ATOM 662 C CA . PHE A 1 85 ? 3.498 1.100 -11.190 1.00 90.00 85 PHE A CA 1
ATOM 663 C C . PHE A 1 85 ? 3.842 2.255 -10.235 1.00 90.00 85 PHE A C 1
ATOM 665 O O . PHE A 1 85 ? 3.409 2.238 -9.086 1.00 90.00 85 PHE A O 1
ATOM 672 N N . GLU A 1 86 ? 4.492 3.314 -10.717 1.00 90.69 86 GLU A N 1
ATOM 673 C CA . GLU A 1 86 ? 4.808 4.512 -9.928 1.00 90.69 86 GLU A CA 1
ATOM 674 C C . GLU A 1 86 ? 3.538 5.197 -9.409 1.00 90.69 86 GLU A C 1
ATOM 676 O O . GLU A 1 86 ? 3.452 5.582 -8.242 1.00 90.69 86 GLU A O 1
ATOM 681 N N . THR A 1 87 ? 2.498 5.294 -10.245 1.00 93.12 87 THR A N 1
ATOM 682 C CA . THR A 1 87 ? 1.205 5.855 -9.815 1.00 93.12 87 THR A CA 1
ATOM 683 C C . THR A 1 87 ? 0.590 5.021 -8.684 1.00 93.12 87 THR A C 1
ATOM 685 O O . THR A 1 87 ? 0.001 5.573 -7.753 1.00 93.12 87 THR A O 1
ATOM 688 N N . SER A 1 88 ? 0.776 3.696 -8.696 1.00 94.38 88 SER A N 1
ATOM 689 C CA . SER A 1 88 ? 0.332 2.835 -7.594 1.00 94.38 88 SER A CA 1
ATOM 690 C C . SER A 1 88 ? 1.053 3.169 -6.277 1.00 94.38 88 SER A C 1
ATOM 692 O O . SER A 1 88 ? 0.408 3.195 -5.225 1.00 94.38 88 SER A O 1
ATOM 694 N N . VAL A 1 89 ? 2.349 3.506 -6.318 1.00 92.88 89 VAL A N 1
ATOM 695 C CA . VAL A 1 89 ? 3.129 3.905 -5.132 1.00 92.88 89 VAL A CA 1
ATOM 696 C C . VAL A 1 89 ? 2.564 5.188 -4.519 1.00 92.88 89 VAL A C 1
ATOM 698 O O . VAL A 1 89 ? 2.455 5.287 -3.294 1.00 92.88 89 VAL A O 1
ATOM 701 N N . LEU A 1 90 ? 2.122 6.136 -5.350 1.00 94.69 90 LEU A N 1
ATOM 702 C CA . LEU A 1 90 ? 1.472 7.361 -4.882 1.00 94.69 90 LEU A CA 1
ATOM 703 C C . LEU A 1 90 ? 0.164 7.065 -4.132 1.00 94.69 90 LEU A C 1
ATOM 705 O O . LEU A 1 90 ? -0.025 7.562 -3.019 1.00 94.69 90 LEU A O 1
ATOM 709 N N . PHE A 1 91 ? -0.707 6.212 -4.686 1.00 95.50 91 PHE A N 1
ATOM 710 C CA . PHE A 1 91 ? -1.934 5.793 -3.995 1.00 95.50 91 PHE A CA 1
ATOM 711 C C . PHE A 1 91 ? -1.634 5.115 -2.653 1.00 95.50 91 PHE A C 1
ATOM 713 O O . PHE A 1 91 ? -2.280 5.426 -1.654 1.00 95.50 91 PHE A O 1
ATOM 720 N N . SER A 1 92 ? -0.611 4.257 -2.602 1.00 93.25 92 SER A N 1
ATOM 721 C CA . SER A 1 92 ? -0.165 3.609 -1.362 1.00 93.25 92 SER A CA 1
ATOM 722 C C . SER A 1 92 ? 0.284 4.624 -0.300 1.00 93.25 92 SER A C 1
ATOM 724 O O . SER A 1 92 ? -0.005 4.457 0.889 1.00 93.25 92 SER A O 1
ATOM 726 N N . GLY A 1 93 ? 0.946 5.709 -0.713 1.00 92.56 93 GLY A N 1
ATOM 727 C CA . GLY A 1 93 ? 1.298 6.825 0.167 1.00 92.56 93 GLY A CA 1
ATOM 728 C C . GLY A 1 93 ? 0.072 7.563 0.712 1.00 92.56 93 GLY A C 1
ATOM 729 O O . GLY A 1 93 ? -0.009 7.808 1.917 1.00 92.56 93 GLY A O 1
ATOM 730 N N . ILE A 1 94 ? -0.906 7.864 -0.151 1.00 93.81 94 ILE A N 1
ATOM 731 C CA . ILE A 1 94 ? -2.159 8.542 0.226 1.00 93.81 94 ILE A CA 1
ATOM 732 C C . ILE A 1 94 ? -2.952 7.698 1.232 1.00 93.81 94 ILE A C 1
ATOM 734 O O . ILE A 1 94 ? -3.367 8.214 2.269 1.00 93.81 94 ILE A O 1
ATOM 738 N N . ILE A 1 95 ? -3.109 6.397 0.970 1.00 91.62 95 ILE A N 1
ATOM 739 C CA . ILE A 1 95 ? -3.803 5.465 1.871 1.00 91.62 95 ILE A CA 1
ATOM 740 C C . ILE A 1 95 ? -3.121 5.450 3.243 1.00 91.62 95 ILE A C 1
ATOM 742 O O . ILE A 1 95 ? -3.790 5.605 4.267 1.00 91.62 95 ILE A O 1
ATOM 746 N N . GLY A 1 96 ? -1.787 5.343 3.267 1.00 88.25 96 GLY A N 1
ATOM 747 C CA . GLY A 1 96 ? -1.006 5.401 4.502 1.00 88.25 96 GLY A CA 1
ATOM 748 C C . GLY A 1 96 ? -1.229 6.697 5.287 1.00 88.25 96 GLY A C 1
ATOM 749 O O . GLY A 1 96 ? -1.419 6.652 6.501 1.00 88.25 96 GLY A O 1
ATOM 750 N N . ALA A 1 97 ? -1.279 7.845 4.606 1.00 89.38 97 ALA A N 1
ATOM 751 C CA . ALA A 1 97 ? -1.541 9.139 5.236 1.00 89.38 97 ALA A CA 1
ATOM 752 C C . ALA A 1 97 ? -2.970 9.250 5.801 1.00 89.38 97 ALA A C 1
ATOM 754 O O . ALA A 1 97 ? -3.167 9.818 6.875 1.00 89.38 97 ALA A O 1
ATOM 755 N N . CYS A 1 98 ? -3.971 8.671 5.134 1.00 88.06 98 CYS A N 1
ATOM 756 C CA . CYS A 1 98 ? -5.353 8.678 5.622 1.00 88.06 98 CYS A CA 1
ATOM 757 C C . CYS A 1 98 ? -5.532 7.895 6.925 1.00 88.06 98 CYS A C 1
ATOM 759 O O . CYS A 1 98 ? -6.306 8.315 7.788 1.00 88.06 98 CYS A O 1
ATOM 761 N N . VAL A 1 99 ? -4.800 6.792 7.102 1.00 81.81 99 VAL A N 1
ATOM 762 C CA . VAL A 1 99 ? -4.853 5.987 8.335 1.00 81.81 99 VAL A CA 1
ATOM 763 C C . VAL A 1 99 ? -4.383 6.797 9.551 1.00 81.81 99 VAL A C 1
ATOM 765 O O . VAL A 1 99 ? -4.952 6.670 10.635 1.00 81.81 99 VAL A O 1
ATOM 768 N N . VAL A 1 100 ? -3.419 7.703 9.363 1.00 80.50 100 VAL A N 1
ATOM 769 C CA . VAL A 1 100 ? -2.875 8.569 10.424 1.00 80.50 100 VAL A CA 1
ATOM 770 C C . VAL A 1 100 ? -3.912 9.559 10.977 1.00 80.50 100 VAL A C 1
ATOM 772 O O . VAL A 1 100 ? -3.816 9.979 12.130 1.00 80.50 100 VAL A O 1
ATOM 775 N N . LEU A 1 101 ? -4.941 9.911 10.200 1.00 77.00 101 LEU A N 1
ATOM 776 C CA . LEU A 1 101 ? -5.981 10.860 10.620 1.00 77.00 101 LEU A CA 1
ATOM 777 C C . LEU A 1 101 ? -6.977 10.265 11.639 1.00 77.00 101 LEU A C 1
ATOM 779 O O . LEU A 1 101 ? -7.767 11.002 12.236 1.00 77.00 101 LEU A O 1
ATOM 783 N N . CYS A 1 102 ? -6.945 8.951 11.883 1.00 75.56 102 CYS A N 1
ATOM 784 C CA . CYS A 1 102 ? -7.823 8.284 12.846 1.00 75.56 102 CYS A CA 1
ATOM 785 C C . CYS A 1 102 ? -7.330 8.489 14.296 1.00 75.56 102 CYS A C 1
ATOM 787 O O . CYS A 1 102 ? -6.435 7.802 14.777 1.00 75.56 102 CYS A O 1
ATOM 789 N N . LYS A 1 103 ? -7.954 9.429 15.018 1.00 58.59 103 LYS A N 1
ATOM 790 C CA . LYS A 1 103 ? -7.543 10.007 16.321 1.00 58.59 103 LYS A CA 1
ATOM 791 C C . LYS A 1 103 ? -7.490 9.082 17.570 1.00 58.59 103 LYS A C 1
ATOM 793 O O . LYS A 1 103 ? -7.699 9.575 18.677 1.00 58.59 103 LYS A O 1
ATOM 798 N N . LYS A 1 104 ? -7.236 7.768 17.486 1.00 61.53 104 LYS A N 1
ATOM 799 C CA . LYS A 1 104 ? -7.199 6.887 18.686 1.00 61.53 104 LYS A CA 1
ATOM 800 C C . LYS A 1 104 ? -5.784 6.424 19.088 1.00 61.53 104 LYS A C 1
ATOM 802 O O . LYS A 1 104 ? -5.137 5.689 18.357 1.00 61.53 104 LYS A O 1
ATOM 807 N N . LEU A 1 105 ? -5.381 6.853 20.294 1.00 48.78 105 LEU A N 1
ATOM 808 C CA . LEU A 1 105 ? -4.315 6.487 21.264 1.00 48.78 105 LEU A CA 1
ATOM 809 C C . LEU A 1 105 ? -2.968 5.819 20.864 1.00 48.78 105 LEU A C 1
ATOM 811 O O . LEU A 1 105 ? -2.017 5.983 21.619 1.00 48.78 105 LEU A O 1
ATOM 815 N N . TYR A 1 106 ? -2.792 5.162 19.713 1.00 65.25 106 TYR A N 1
ATOM 816 C CA . TYR A 1 106 ? -1.468 4.688 19.228 1.00 65.25 106 TYR A CA 1
ATOM 817 C C . TYR A 1 106 ? -0.773 5.716 18.313 1.00 65.25 106 TYR A C 1
ATOM 819 O O . TYR A 1 106 ? 0.005 5.393 17.415 1.00 65.25 106 TYR A O 1
ATOM 827 N N . ILE A 1 107 ? -1.087 6.985 18.570 1.00 66.25 107 ILE A N 1
ATOM 828 C CA . ILE A 1 107 ? -0.898 8.126 17.678 1.00 66.25 107 ILE A CA 1
ATOM 829 C C . ILE A 1 107 ? 0.578 8.384 17.335 1.00 66.25 107 ILE A C 1
ATOM 831 O O . ILE A 1 107 ? 0.852 8.503 16.150 1.00 66.25 107 ILE A O 1
ATOM 835 N N . PRO A 1 108 ? 1.564 8.410 18.256 1.00 76.81 108 PRO A N 1
ATOM 836 C CA . PRO A 1 108 ? 2.905 8.867 17.878 1.00 76.81 108 PRO A CA 1
ATOM 837 C C . PRO A 1 108 ? 3.653 7.887 16.959 1.00 76.81 108 PRO A C 1
ATOM 839 O O . PRO A 1 108 ? 4.370 8.316 16.057 1.00 76.81 108 PRO A O 1
ATOM 842 N N . LEU A 1 109 ? 3.474 6.573 17.134 1.00 80.31 109 LEU A N 1
ATOM 843 C CA . LEU A 1 109 ? 4.200 5.582 16.331 1.00 80.31 109 LEU A CA 1
ATOM 844 C C . LEU A 1 109 ? 3.644 5.496 14.903 1.00 80.31 109 LEU A C 1
ATOM 846 O O . LEU A 1 109 ? 4.398 5.552 13.937 1.00 80.31 109 LEU A O 1
ATOM 850 N N . ILE A 1 110 ? 2.319 5.426 14.761 1.00 82.44 110 ILE A N 1
ATOM 851 C CA . ILE A 1 110 ? 1.669 5.376 13.443 1.00 82.44 110 ILE A CA 1
ATOM 852 C C . ILE A 1 110 ? 1.860 6.711 12.711 1.00 82.44 110 ILE A C 1
ATOM 854 O O . ILE A 1 110 ? 2.112 6.734 11.506 1.00 82.44 110 ILE A O 1
ATOM 858 N N . TRP A 1 111 ? 1.812 7.827 13.443 1.00 85.75 111 TRP A N 1
ATOM 859 C CA . TRP A 1 111 ? 2.009 9.158 12.876 1.00 85.75 111 TRP A CA 1
ATOM 860 C C . TRP A 1 111 ? 3.438 9.369 12.378 1.00 85.75 111 TRP A C 1
ATOM 862 O O . TRP A 1 111 ? 3.614 9.845 11.260 1.00 85.75 111 TRP A O 1
ATOM 872 N N . THR A 1 112 ? 4.459 8.944 13.134 1.00 85.88 112 THR A N 1
ATOM 873 C CA . THR A 1 112 ? 5.853 9.018 12.658 1.00 85.88 112 THR A CA 1
ATOM 874 C C . THR A 1 112 ? 6.069 8.144 11.420 1.00 85.88 112 THR A C 1
ATOM 876 O O . THR A 1 112 ? 6.636 8.624 10.442 1.00 85.88 112 THR A O 1
ATOM 879 N N . MET A 1 113 ? 5.543 6.912 11.388 1.00 86.69 113 MET A N 1
ATOM 880 C CA . MET A 1 113 ? 5.641 6.043 10.204 1.00 86.69 113 MET A CA 1
ATOM 881 C C . MET A 1 113 ? 4.952 6.638 8.968 1.00 86.69 113 MET A C 1
ATOM 883 O O . MET A 1 113 ? 5.524 6.618 7.877 1.00 86.69 113 MET A O 1
ATOM 887 N N . GLY A 1 114 ? 3.755 7.209 9.119 1.00 86.44 114 GLY A N 1
ATOM 888 C CA . GLY A 1 114 ? 3.053 7.868 8.016 1.00 86.44 114 GLY A CA 1
ATOM 889 C C . GLY A 1 114 ? 3.744 9.146 7.534 1.00 86.44 114 GLY A C 1
ATOM 890 O O . GLY A 1 114 ? 3.807 9.385 6.326 1.00 86.44 114 GLY A O 1
ATOM 891 N N . PHE A 1 115 ? 4.325 9.919 8.458 1.00 87.81 115 PHE A N 1
ATOM 892 C CA . PHE A 1 115 ? 5.062 11.144 8.146 1.00 87.81 115 PHE A CA 1
ATOM 893 C C . PHE A 1 115 ? 6.298 10.880 7.281 1.00 87.81 115 PHE A C 1
ATOM 895 O O . PHE A 1 115 ? 6.572 11.661 6.378 1.00 87.81 115 PHE A O 1
ATOM 902 N N . PHE A 1 116 ? 7.017 9.774 7.497 1.00 89.81 116 PHE A N 1
ATOM 903 C CA . PHE A 1 116 ? 8.144 9.394 6.634 1.00 89.81 116 PHE A CA 1
ATOM 904 C C . PHE A 1 116 ? 7.700 8.712 5.335 1.00 89.81 116 PHE A C 1
ATOM 906 O O . PHE A 1 116 ? 8.329 8.890 4.290 1.00 89.81 116 PHE A O 1
ATOM 913 N N . ARG A 1 117 ? 6.597 7.958 5.375 1.00 91.62 117 ARG A N 1
ATOM 914 C CA . ARG A 1 117 ? 6.101 7.206 4.217 1.00 91.62 117 ARG A CA 1
ATOM 915 C C . ARG A 1 117 ? 5.619 8.114 3.089 1.00 91.62 117 ARG A C 1
ATOM 917 O O . ARG A 1 117 ? 5.994 7.880 1.944 1.00 91.62 117 ARG A O 1
ATOM 924 N N . LEU A 1 118 ? 4.807 9.133 3.381 1.00 93.44 118 LEU A N 1
ATOM 925 C CA . LEU A 1 118 ? 4.207 9.967 2.331 1.00 93.44 118 LEU A CA 1
ATOM 926 C C . LEU A 1 118 ? 5.263 10.725 1.494 1.00 93.44 118 LEU A C 1
ATOM 928 O O . LEU A 1 118 ? 5.222 10.601 0.268 1.00 93.44 118 LEU A O 1
ATOM 932 N N . PRO A 1 119 ? 6.246 11.433 2.088 1.00 95.75 119 PRO A N 1
ATOM 933 C CA . PRO A 1 119 ? 7.332 12.059 1.336 1.00 95.75 119 PRO A CA 1
ATOM 934 C C . PRO A 1 119 ? 8.162 11.042 0.556 1.00 95.75 119 PRO A C 1
ATOM 936 O O . PRO A 1 119 ? 8.534 11.321 -0.581 1.00 95.75 119 PRO A O 1
ATOM 939 N N . GLY A 1 120 ? 8.410 9.855 1.122 1.00 95.19 120 GLY A N 1
ATOM 940 C CA . GLY A 1 120 ? 9.103 8.773 0.423 1.00 95.19 120 GLY A CA 1
ATOM 941 C C . GLY A 1 120 ? 8.359 8.336 -0.841 1.00 95.19 120 GLY A C 1
ATOM 942 O O . GLY A 1 120 ? 8.954 8.292 -1.916 1.00 95.19 120 GLY A O 1
ATOM 943 N N . CYS A 1 121 ? 7.049 8.090 -0.740 1.00 95.38 121 CYS A N 1
ATOM 944 C CA . CYS A 1 121 ? 6.208 7.728 -1.884 1.00 95.38 121 CYS A CA 1
ATOM 945 C C . CYS A 1 121 ? 6.172 8.832 -2.951 1.00 95.38 121 CYS A C 1
ATOM 947 O O . CYS A 1 121 ? 6.278 8.528 -4.136 1.00 95.38 121 CYS A O 1
ATOM 949 N N . ILE A 1 122 ? 6.065 10.104 -2.546 1.00 95.94 122 ILE A N 1
ATOM 950 C CA . ILE A 1 122 ? 6.115 11.249 -3.470 1.00 95.94 122 ILE A CA 1
ATOM 951 C C . ILE A 1 122 ? 7.484 11.330 -4.157 1.00 95.94 122 ILE A C 1
ATOM 953 O O . ILE A 1 122 ? 7.549 11.525 -5.366 1.00 95.94 122 ILE A O 1
ATOM 957 N N . THR A 1 123 ? 8.573 11.152 -3.407 1.00 96.00 123 THR A N 1
ATOM 958 C CA . THR A 1 123 ? 9.945 11.211 -3.937 1.00 96.00 123 THR A CA 1
ATOM 959 C C . THR A 1 123 ? 10.177 10.118 -4.972 1.00 96.00 123 THR A C 1
ATOM 961 O O . THR A 1 123 ? 10.652 10.413 -6.065 1.00 96.00 123 THR A O 1
ATOM 964 N N . ILE A 1 124 ? 9.779 8.880 -4.661 1.00 94.00 124 ILE A N 1
ATOM 965 C CA . ILE A 1 124 ? 9.849 7.755 -5.596 1.00 94.00 124 ILE A CA 1
ATOM 966 C C . ILE A 1 124 ? 9.027 8.028 -6.854 1.00 94.00 124 ILE A C 1
ATOM 968 O O . ILE A 1 124 ? 9.551 7.902 -7.958 1.00 94.00 124 ILE A O 1
ATOM 972 N N . PHE A 1 125 ? 7.780 8.469 -6.690 1.00 94.50 125 PHE A N 1
ATOM 973 C CA . PHE A 1 125 ? 6.904 8.776 -7.813 1.00 94.50 125 PHE A CA 1
ATOM 974 C C . PHE A 1 125 ? 7.525 9.828 -8.742 1.00 94.50 125 PHE A C 1
ATOM 976 O O . PHE A 1 125 ? 7.608 9.620 -9.951 1.00 94.50 125 PHE A O 1
ATOM 983 N N . LEU A 1 126 ? 8.018 10.941 -8.186 1.00 94.69 126 LEU A N 1
ATOM 984 C CA . LEU A 1 126 ? 8.650 12.008 -8.966 1.00 94.69 126 LEU A CA 1
ATOM 985 C C . LEU A 1 126 ? 9.953 11.549 -9.634 1.00 94.69 126 LEU A C 1
ATOM 987 O O . LEU A 1 126 ? 10.194 11.895 -10.791 1.00 94.69 126 LEU A O 1
ATOM 991 N N . ALA A 1 127 ? 10.770 10.749 -8.946 1.00 92.69 127 ALA A N 1
ATOM 992 C CA . ALA A 1 127 ? 11.978 10.164 -9.521 1.00 92.69 127 ALA A CA 1
ATOM 993 C C . ALA A 1 127 ? 11.653 9.221 -10.691 1.00 92.69 127 ALA A C 1
ATOM 995 O O . ALA A 1 127 ? 12.319 9.263 -11.728 1.00 92.69 127 ALA A O 1
ATOM 996 N N . GLY A 1 128 ? 10.591 8.424 -10.559 1.00 89.69 128 GLY A N 1
ATOM 997 C CA . GLY A 1 128 ? 10.108 7.523 -11.601 1.00 89.69 128 GLY A CA 1
ATOM 998 C C . GLY A 1 128 ? 9.592 8.248 -12.848 1.00 89.69 128 GLY A C 1
ATOM 999 O O . GLY A 1 128 ? 9.739 7.732 -13.953 1.00 89.69 128 GLY A O 1
ATOM 1000 N N . LEU A 1 129 ? 9.062 9.472 -12.715 1.00 89.69 129 LEU A N 1
ATOM 1001 C CA . LEU A 1 129 ? 8.647 10.286 -13.868 1.00 89.69 129 LEU A CA 1
ATOM 1002 C C . LEU A 1 129 ? 9.827 10.795 -14.712 1.00 89.69 129 LEU A C 1
ATOM 1004 O O . LEU A 1 129 ? 9.660 11.010 -15.914 1.00 89.69 129 LEU A O 1
ATOM 1008 N N . GLY A 1 130 ? 10.992 11.018 -14.097 1.00 88.50 130 GLY A N 1
ATOM 1009 C CA . GLY A 1 130 ? 12.181 11.560 -14.769 1.00 88.50 130 GLY A CA 1
ATOM 1010 C C . GLY A 1 130 ? 13.120 10.505 -15.360 1.00 88.50 130 GLY A C 1
ATOM 1011 O O . GLY A 1 130 ? 13.979 10.834 -16.176 1.00 88.50 130 GLY A O 1
ATOM 1012 N N . MET A 1 131 ? 12.974 9.243 -14.956 1.00 84.94 131 MET A N 1
ATOM 1013 C CA . MET A 1 131 ? 13.872 8.156 -15.341 1.00 84.94 131 MET A CA 1
ATOM 1014 C C . MET A 1 131 ? 13.403 7.455 -16.617 1.00 84.94 131 MET A C 1
ATOM 1016 O O . MET A 1 131 ? 12.275 6.980 -16.715 1.00 84.94 131 MET A O 1
ATOM 1020 N N . THR A 1 132 ? 14.305 7.325 -17.590 1.00 81.94 132 THR A N 1
ATOM 1021 C CA . THR A 1 132 ? 14.072 6.553 -18.823 1.00 81.94 132 THR A CA 1
ATOM 1022 C C . THR A 1 132 ? 14.587 5.114 -18.737 1.00 81.94 132 THR A C 1
ATOM 1024 O O . THR A 1 132 ? 14.295 4.310 -19.619 1.00 81.94 132 THR A O 1
ATOM 1027 N N . SER A 1 133 ? 15.347 4.780 -17.686 1.00 83.94 133 SER A N 1
ATOM 1028 C CA . SER A 1 133 ? 15.973 3.469 -17.492 1.00 83.94 133 SER A CA 1
ATOM 1029 C C . SER A 1 133 ? 15.667 2.896 -16.109 1.00 83.94 133 SER A C 1
ATOM 1031 O O . SER A 1 133 ? 16.046 3.481 -15.092 1.00 83.94 133 SER A O 1
ATOM 1033 N N . LEU A 1 134 ? 15.058 1.705 -16.076 1.00 81.88 134 LEU A N 1
ATOM 1034 C CA . LEU A 1 134 ? 14.816 0.945 -14.844 1.00 81.88 134 LEU A CA 1
ATOM 1035 C C . LEU A 1 134 ? 16.113 0.612 -14.099 1.00 81.88 134 LEU A C 1
ATOM 1037 O O . LEU A 1 134 ? 16.138 0.651 -12.876 1.00 81.88 134 LEU A O 1
ATOM 1041 N N . ALA A 1 135 ? 17.196 0.302 -14.818 1.00 84.31 135 ALA A N 1
ATOM 1042 C CA . ALA A 1 135 ? 18.469 -0.046 -14.188 1.00 84.31 135 ALA A CA 1
ATOM 1043 C C . ALA A 1 135 ? 19.046 1.142 -13.405 1.00 84.31 135 ALA A C 1
ATOM 1045 O O . ALA A 1 135 ? 19.489 0.978 -12.271 1.00 84.31 135 ALA A O 1
ATOM 1046 N N . GLY A 1 136 ? 18.975 2.348 -13.982 1.00 88.50 136 GLY A N 1
ATOM 1047 C CA . GLY A 1 136 ? 19.361 3.579 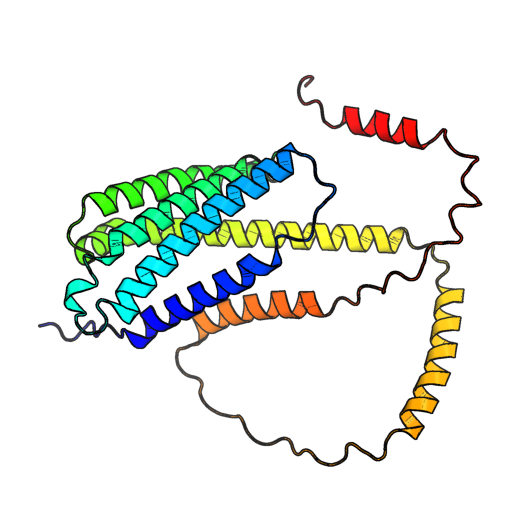-13.287 1.00 88.50 136 GLY A CA 1
ATOM 1048 C C . GLY A 1 136 ? 18.444 3.884 -12.103 1.00 88.50 136 GLY A C 1
ATOM 1049 O O . GLY A 1 136 ? 18.919 4.281 -11.041 1.00 88.50 136 GLY A O 1
ATOM 1050 N N . TYR A 1 137 ? 17.143 3.630 -12.261 1.00 87.06 137 TYR A N 1
ATOM 1051 C CA . TYR A 1 137 ? 16.165 3.792 -11.191 1.00 87.06 137 TYR A CA 1
ATOM 1052 C C . TYR A 1 137 ? 16.441 2.869 -9.999 1.00 87.06 137 TYR A C 1
ATOM 1054 O O . TYR A 1 137 ? 16.557 3.359 -8.879 1.00 87.06 137 TYR A O 1
ATOM 1062 N N . ILE A 1 138 ? 16.618 1.564 -10.230 1.00 87.31 138 ILE A N 1
ATOM 1063 C CA . ILE A 1 138 ? 16.933 0.595 -9.172 1.00 87.31 138 ILE A CA 1
ATOM 1064 C C . ILE A 1 138 ? 18.258 0.977 -8.506 1.00 87.31 138 ILE A C 1
ATOM 1066 O O . ILE A 1 138 ? 18.291 1.167 -7.295 1.00 87.31 138 ILE A O 1
ATOM 1070 N N . ALA A 1 139 ? 19.320 1.209 -9.285 1.00 91.38 139 ALA A N 1
ATOM 1071 C CA . ALA A 1 139 ?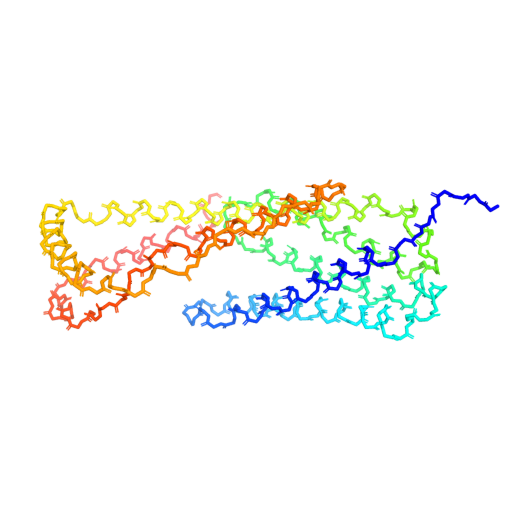 20.637 1.529 -8.733 1.00 91.38 139 ALA A CA 1
ATOM 1072 C C . ALA A 1 139 ? 20.632 2.767 -7.815 1.00 91.38 139 ALA A C 1
ATOM 1074 O O . ALA A 1 139 ? 21.384 2.817 -6.842 1.00 91.38 139 ALA A O 1
ATOM 1075 N N . GLN A 1 140 ? 19.796 3.769 -8.108 1.00 95.19 140 GLN A N 1
ATOM 1076 C CA . GLN A 1 140 ? 19.747 5.011 -7.336 1.00 95.19 140 GLN A CA 1
ATOM 1077 C C . GLN A 1 140 ? 18.710 4.995 -6.200 1.00 95.19 140 GLN A C 1
ATOM 1079 O O . GLN A 1 140 ? 18.949 5.604 -5.154 1.00 95.19 140 GLN A O 1
ATOM 1084 N N . TRP A 1 141 ? 17.568 4.329 -6.389 1.00 94.62 141 TRP A N 1
ATOM 1085 C CA . TRP A 1 141 ? 16.389 4.466 -5.522 1.00 94.62 141 TRP A CA 1
ATOM 1086 C C . TRP A 1 141 ? 15.959 3.173 -4.821 1.00 94.62 141 TRP A C 1
ATOM 1088 O O . TRP A 1 141 ? 15.031 3.215 -4.010 1.00 94.62 141 TRP A O 1
ATOM 1098 N N . GLU A 1 142 ? 16.633 2.041 -5.054 1.00 93.19 142 GLU A N 1
ATOM 1099 C CA . GLU A 1 142 ? 16.312 0.756 -4.412 1.00 93.19 142 GLU A CA 1
ATOM 1100 C C . GLU A 1 142 ? 16.280 0.861 -2.884 1.00 93.19 142 GLU A C 1
ATOM 1102 O O . GLU A 1 142 ? 15.343 0.377 -2.251 1.00 93.19 142 GLU A O 1
ATOM 1107 N N . TRP A 1 143 ? 17.255 1.546 -2.282 1.00 96.31 143 TRP A N 1
ATOM 1108 C CA . TRP A 1 143 ? 17.314 1.719 -0.829 1.00 96.31 143 TRP A CA 1
ATOM 1109 C C . TRP A 1 143 ? 16.076 2.453 -0.286 1.00 96.31 143 TRP A C 1
ATOM 1111 O O . TRP A 1 143 ? 15.548 2.091 0.769 1.00 96.31 143 TRP A O 1
ATOM 1121 N N . LEU A 1 144 ? 15.575 3.452 -1.021 1.00 94.38 144 LEU A N 1
ATOM 1122 C CA . LEU A 1 144 ? 14.394 4.216 -0.636 1.00 94.38 144 LEU A CA 1
ATOM 1123 C C . LEU A 1 144 ? 13.136 3.357 -0.793 1.00 94.38 144 LEU A C 1
ATOM 1125 O O . LEU A 1 144 ? 12.315 3.318 0.125 1.00 94.38 144 LEU A O 1
ATOM 1129 N N . ALA A 1 145 ? 13.015 2.616 -1.897 1.00 90.69 145 ALA A N 1
ATOM 1130 C CA . ALA A 1 145 ? 11.900 1.699 -2.134 1.00 90.69 145 ALA A CA 1
ATOM 1131 C C . ALA A 1 145 ? 11.833 0.614 -1.051 1.00 90.69 145 ALA A C 1
ATOM 1133 O O . ALA A 1 145 ? 10.788 0.419 -0.423 1.00 90.69 145 ALA A O 1
ATOM 1134 N N . ALA A 1 146 ? 12.974 -0.008 -0.744 1.00 92.38 146 ALA A N 1
ATOM 1135 C CA . ALA A 1 146 ? 13.104 -0.990 0.324 1.00 92.38 146 ALA A CA 1
ATOM 1136 C C . ALA A 1 146 ? 12.716 -0.404 1.691 1.00 92.38 146 ALA A C 1
ATOM 1138 O O . ALA A 1 146 ? 12.027 -1.066 2.474 1.00 92.38 146 ALA A O 1
ATOM 1139 N N . SER A 1 147 ? 13.097 0.848 1.974 1.00 94.38 147 SER A N 1
ATOM 1140 C CA . SER A 1 147 ? 12.720 1.530 3.217 1.00 94.38 147 SER A CA 1
ATOM 1141 C C . SER A 1 147 ? 11.203 1.742 3.321 1.00 94.38 147 SER A C 1
ATOM 1143 O O . SER A 1 147 ? 10.608 1.430 4.353 1.00 94.38 147 SER A O 1
ATOM 1145 N N . ILE A 1 148 ? 10.549 2.169 2.236 1.00 92.81 148 ILE A N 1
ATOM 1146 C CA . ILE A 1 148 ? 9.104 2.436 2.199 1.00 92.81 148 ILE A CA 1
ATOM 1147 C C . ILE A 1 148 ? 8.314 1.140 2.367 1.00 92.81 148 ILE A C 1
ATOM 1149 O O . ILE A 1 148 ? 7.363 1.096 3.151 1.00 92.81 148 ILE A O 1
ATOM 1153 N N . TRP A 1 149 ? 8.723 0.064 1.691 1.00 91.25 149 TRP A N 1
ATOM 1154 C CA . TRP A 1 149 ? 8.099 -1.251 1.849 1.00 91.25 149 TRP A CA 1
ATOM 1155 C C . TRP A 1 149 ? 8.303 -1.825 3.252 1.00 91.25 149 TRP A C 1
ATOM 1157 O O . TRP A 1 149 ? 7.381 -2.424 3.814 1.00 91.25 149 TRP A O 1
ATOM 1167 N N . SER A 1 150 ? 9.469 -1.589 3.857 1.00 93.38 150 SER A N 1
ATOM 1168 C CA . SER A 1 150 ? 9.744 -1.989 5.241 1.00 93.38 150 SER A CA 1
ATOM 1169 C C . SER A 1 150 ? 8.850 -1.238 6.229 1.00 93.38 150 SER A C 1
ATOM 1171 O O . SER A 1 150 ? 8.230 -1.864 7.089 1.00 93.38 150 SER A O 1
ATOM 1173 N N . VAL A 1 151 ? 8.704 0.083 6.068 1.00 91.00 151 VAL A N 1
ATOM 1174 C CA . VAL A 1 151 ? 7.796 0.909 6.884 1.00 91.00 151 VAL A CA 1
ATOM 1175 C C . VAL A 1 151 ? 6.337 0.495 6.679 1.00 91.00 151 VAL A C 1
ATOM 1177 O O . VAL A 1 151 ? 5.597 0.391 7.655 1.00 91.00 151 VAL A O 1
ATOM 1180 N N . SER A 1 152 ? 5.914 0.196 5.445 1.00 88.62 152 SER A N 1
ATOM 1181 C CA . SER A 1 152 ? 4.559 -0.310 5.179 1.00 88.62 152 SER A CA 1
ATOM 1182 C C . SER A 1 152 ? 4.309 -1.638 5.888 1.00 88.62 152 SER A C 1
ATOM 1184 O O . SER A 1 152 ? 3.301 -1.783 6.572 1.00 88.62 152 SER A O 1
ATOM 1186 N N . THR A 1 153 ? 5.258 -2.572 5.802 1.00 88.94 153 THR A N 1
ATOM 1187 C CA . THR A 1 153 ? 5.161 -3.867 6.488 1.00 88.94 153 THR A CA 1
ATOM 1188 C C . THR A 1 153 ? 5.069 -3.678 8.004 1.00 88.94 153 THR A C 1
ATOM 1190 O O . THR A 1 153 ? 4.239 -4.302 8.662 1.00 88.94 153 THR A O 1
ATOM 1193 N N . ALA A 1 154 ? 5.889 -2.791 8.577 1.00 89.44 154 ALA A N 1
ATOM 1194 C CA . ALA A 1 154 ? 5.849 -2.480 10.004 1.00 89.44 154 ALA A CA 1
ATOM 1195 C C . ALA A 1 154 ? 4.502 -1.875 10.428 1.00 89.44 154 ALA A C 1
ATOM 1197 O O . ALA A 1 154 ? 3.971 -2.231 11.483 1.00 89.44 154 ALA A O 1
ATOM 1198 N N . ASN A 1 155 ? 3.920 -1.008 9.599 1.00 86.12 155 ASN A N 1
ATOM 1199 C CA . ASN A 1 155 ? 2.592 -0.453 9.827 1.00 86.12 155 ASN A CA 1
ATOM 1200 C C . ASN A 1 155 ? 1.514 -1.550 9.826 1.00 86.12 155 ASN A C 1
ATOM 1202 O O . ASN A 1 155 ? 0.702 -1.603 10.749 1.00 86.12 155 ASN A O 1
ATOM 1206 N N . ASP A 1 156 ? 1.548 -2.474 8.865 1.00 86.44 156 ASP A N 1
ATOM 1207 C CA . ASP A 1 156 ? 0.567 -3.564 8.774 1.00 86.44 156 ASP A CA 1
ATOM 1208 C C . ASP A 1 156 ? 0.666 -4.523 9.969 1.00 86.44 156 ASP A C 1
ATOM 1210 O O . ASP A 1 156 ? -0.352 -4.921 10.547 1.00 86.44 156 ASP A O 1
ATOM 1214 N N . LEU A 1 157 ? 1.891 -4.838 10.406 1.00 88.31 157 LEU A N 1
ATOM 1215 C CA . LEU A 1 157 ? 2.137 -5.621 11.619 1.00 88.31 157 LEU A CA 1
ATOM 1216 C C . LEU A 1 157 ? 1.653 -4.893 12.874 1.00 88.31 157 LEU A C 1
ATOM 1218 O O . LEU A 1 157 ? 1.082 -5.526 13.761 1.00 88.31 157 LEU A O 1
ATOM 1222 N N . THR A 1 158 ? 1.840 -3.573 12.940 1.00 86.44 158 THR A N 1
ATOM 1223 C CA . THR A 1 158 ? 1.382 -2.748 14.065 1.00 86.44 158 THR A CA 1
ATOM 1224 C C . THR A 1 158 ? -0.141 -2.746 14.134 1.00 86.44 158 THR A C 1
ATOM 1226 O O . THR A 1 158 ? -0.695 -3.082 15.177 1.00 86.44 158 THR A O 1
ATOM 1229 N N . ILE A 1 159 ? -0.828 -2.462 13.023 1.00 84.56 159 ILE A N 1
ATOM 1230 C CA . ILE A 1 159 ? -2.298 -2.468 12.945 1.00 84.56 159 ILE A CA 1
ATOM 1231 C C . ILE A 1 159 ? -2.847 -3.848 13.312 1.00 84.56 159 ILE A C 1
ATOM 1233 O O . ILE A 1 159 ? -3.763 -3.955 14.132 1.00 84.56 159 ILE A O 1
ATOM 1237 N N . THR A 1 160 ? -2.265 -4.907 12.747 1.00 86.25 160 THR A N 1
ATOM 1238 C CA . THR A 1 160 ? -2.669 -6.290 13.033 1.00 86.25 160 THR A CA 1
ATOM 1239 C C . THR A 1 160 ? -2.458 -6.626 14.506 1.00 86.25 160 THR A C 1
ATOM 1241 O O . THR A 1 160 ? -3.370 -7.135 15.157 1.00 86.25 160 THR A O 1
ATOM 1244 N N . GLY A 1 161 ? -1.292 -6.290 15.060 1.00 87.50 161 GLY A N 1
ATOM 1245 C CA . GLY A 1 161 ? -0.976 -6.486 16.472 1.00 87.50 161 GLY A CA 1
ATOM 1246 C C . GLY A 1 161 ? -1.958 -5.752 17.383 1.00 87.50 161 GLY A C 1
ATOM 1247 O O . GLY A 1 161 ? -2.516 -6.357 18.299 1.00 87.50 161 GLY A O 1
ATOM 1248 N N . THR A 1 162 ? -2.255 -4.483 17.094 1.00 85.25 162 THR A N 1
ATOM 1249 C CA . THR A 1 162 ? -3.249 -3.700 17.838 1.00 85.25 162 THR A CA 1
ATOM 1250 C C . THR A 1 162 ? -4.637 -4.336 17.757 1.00 85.25 162 THR A C 1
ATOM 1252 O O . THR A 1 162 ? -5.306 -4.456 18.784 1.00 85.25 162 THR A O 1
ATOM 1255 N N . LEU A 1 163 ? -5.071 -4.794 16.578 1.00 82.88 163 LEU A N 1
ATOM 1256 C CA . LEU A 1 163 ? -6.369 -5.454 16.411 1.00 82.88 163 LEU A CA 1
ATOM 1257 C C . LEU A 1 163 ? -6.457 -6.751 17.230 1.00 82.88 163 LEU A C 1
ATOM 1259 O O . LEU A 1 163 ? -7.456 -6.978 17.914 1.00 82.88 163 LEU A O 1
ATOM 1263 N N . VAL A 1 164 ? -5.409 -7.579 17.202 1.00 89.44 164 VAL A N 1
ATOM 1264 C CA . VAL A 1 164 ? -5.339 -8.835 17.967 1.00 89.44 164 VAL A CA 1
ATOM 1265 C C . VAL A 1 164 ? -5.388 -8.561 19.471 1.00 89.44 164 VAL A C 1
ATOM 1267 O O . VAL A 1 164 ? -6.154 -9.210 20.186 1.00 89.44 164 VAL A O 1
ATOM 1270 N N . LEU A 1 165 ? -4.640 -7.564 19.954 1.00 89.19 165 LEU A N 1
ATOM 1271 C CA . LEU A 1 165 ? -4.663 -7.165 21.363 1.00 89.19 165 LEU A CA 1
ATOM 1272 C C . LEU A 1 165 ? -6.050 -6.672 21.792 1.00 89.19 165 LEU A C 1
ATOM 1274 O O . LEU A 1 165 ? -6.561 -7.099 22.829 1.00 89.19 165 LEU A O 1
ATOM 1278 N N . LEU A 1 166 ? -6.691 -5.821 20.985 1.00 87.12 166 LEU A N 1
ATOM 1279 C CA . LEU A 1 166 ? -8.043 -5.326 21.262 1.00 87.12 166 LEU A CA 1
ATOM 1280 C C . LEU A 1 166 ? -9.078 -6.458 21.272 1.00 87.12 166 LEU A C 1
ATOM 1282 O O . LEU A 1 166 ? -9.950 -6.484 22.144 1.00 87.12 166 LEU A O 1
ATOM 1286 N N . LEU A 1 167 ? -8.972 -7.413 20.344 1.00 87.50 167 LEU A N 1
ATOM 1287 C CA . LEU A 1 167 ? -9.857 -8.575 20.288 1.00 87.50 167 LEU A CA 1
ATOM 1288 C C . LEU A 1 167 ? -9.691 -9.460 21.531 1.00 87.50 167 LEU A C 1
ATOM 1290 O O . LEU A 1 167 ? -10.691 -9.867 22.124 1.00 87.50 167 LEU A O 1
ATOM 1294 N N . SER A 1 168 ? -8.448 -9.710 21.955 1.00 91.25 168 SER A N 1
ATOM 1295 C CA . SER A 1 168 ? -8.153 -10.483 23.166 1.00 91.25 168 SER A CA 1
ATOM 1296 C C . SER A 1 168 ? -8.738 -9.809 24.408 1.00 91.25 168 SER A C 1
ATOM 1298 O O . SER A 1 168 ? -9.433 -10.447 25.194 1.00 91.25 168 SER A O 1
ATOM 1300 N N . GLN A 1 169 ? -8.549 -8.493 24.548 1.00 91.12 169 GLN A N 1
ATOM 1301 C CA . GLN A 1 169 ? -9.113 -7.734 25.668 1.00 91.12 169 GLN A CA 1
ATOM 1302 C C . GLN A 1 169 ? -10.645 -7.751 25.671 1.00 91.12 169 GLN A C 1
ATOM 1304 O O . GLN A 1 169 ? -11.266 -7.841 26.733 1.00 91.12 169 GLN A O 1
ATOM 1309 N N . HIS A 1 170 ? -11.274 -7.644 24.498 1.00 90.88 170 HIS A N 1
ATOM 1310 C CA . HIS A 1 170 ? -12.727 -7.716 24.380 1.00 90.88 170 HIS A CA 1
ATOM 1311 C C . HIS A 1 170 ? -13.247 -9.107 24.760 1.00 90.88 170 HIS A C 1
ATOM 1313 O O . HIS A 1 170 ? -14.229 -9.214 25.496 1.00 90.88 170 HIS A O 1
ATOM 1319 N N . HIS A 1 171 ? -12.571 -10.167 24.312 1.00 91.81 171 HIS A N 1
ATOM 1320 C CA . HIS A 1 171 ? -12.913 -11.542 24.661 1.00 91.81 171 HIS A CA 1
ATOM 1321 C C . HIS A 1 171 ? -12.885 -11.764 26.182 1.00 91.81 171 HIS A C 1
ATOM 1323 O O . HIS A 1 171 ? -13.859 -12.273 26.737 1.00 91.81 171 HIS A O 1
ATOM 1329 N N . ASP A 1 172 ? -11.853 -11.278 26.875 1.00 89.56 172 ASP A N 1
ATOM 1330 C CA . ASP A 1 172 ? -11.746 -11.403 28.334 1.00 89.56 172 ASP A CA 1
ATOM 1331 C C . ASP A 1 172 ? -12.855 -10.644 29.077 1.00 89.56 172 ASP A C 1
ATOM 1333 O O . ASP A 1 172 ? -13.379 -11.122 30.087 1.00 89.56 172 ASP A O 1
ATOM 1337 N N . ARG A 1 173 ? -13.252 -9.461 28.587 1.00 91.38 173 ARG A N 1
ATOM 1338 C CA . ARG A 1 173 ? -14.368 -8.693 29.171 1.00 91.38 173 ARG A CA 1
ATOM 1339 C C . ARG A 1 173 ? -15.691 -9.430 29.015 1.00 91.38 173 ARG A C 1
ATOM 1341 O O . ARG A 1 173 ? -16.441 -9.525 29.983 1.00 91.38 173 ARG A O 1
ATOM 1348 N N . VAL A 1 174 ? -15.953 -9.982 27.830 1.00 92.25 174 VAL A N 1
ATOM 1349 C CA . VAL A 1 174 ? -17.157 -10.784 27.575 1.00 92.25 174 VAL A CA 1
ATOM 1350 C C . VAL A 1 174 ? -17.169 -12.027 28.465 1.00 92.25 174 VAL A C 1
ATOM 1352 O O . VAL A 1 174 ? -18.194 -12.331 29.071 1.00 92.25 174 VAL A O 1
ATOM 1355 N N . GLN A 1 175 ? -16.030 -12.708 28.626 1.00 88.38 175 GLN A N 1
ATOM 1356 C CA . GLN A 1 175 ? -15.931 -13.865 29.517 1.00 88.38 175 GLN A CA 1
ATOM 1357 C C . GLN A 1 175 ? -16.171 -13.513 30.990 1.00 88.38 175 GLN A C 1
ATOM 1359 O O . GLN A 1 175 ? -16.817 -14.288 31.691 1.00 88.38 175 GLN A O 1
ATOM 1364 N N . LYS A 1 176 ? -15.704 -12.349 31.459 1.00 88.00 176 LYS A N 1
ATOM 1365 C CA . LYS A 1 176 ? -15.955 -11.868 32.831 1.00 88.00 176 LYS A CA 1
ATOM 1366 C C . LYS A 1 176 ? -17.404 -11.430 33.062 1.00 88.00 176 LYS A C 1
ATOM 1368 O O . LYS A 1 176 ? -17.888 -11.528 34.184 1.00 88.00 176 LYS A O 1
ATOM 1373 N N . GLN A 1 177 ? -18.080 -10.928 32.027 1.00 87.19 177 GLN A N 1
ATOM 1374 C CA . GLN A 1 177 ? -19.487 -10.520 32.102 1.00 87.19 177 GLN A CA 1
ATOM 1375 C C . GLN A 1 177 ? -20.457 -11.697 32.055 1.00 87.19 177 GLN A C 1
ATOM 1377 O O . GLN A 1 177 ? -21.587 -11.563 32.524 1.00 87.19 177 GLN A O 1
ATOM 1382 N N . LEU A 1 178 ? -20.045 -12.842 31.504 1.00 83.62 178 LEU A N 1
ATOM 1383 C CA . LEU A 1 178 ? -20.845 -14.054 31.592 1.00 83.62 178 LEU A CA 1
ATOM 1384 C C . LEU A 1 178 ? -20.933 -14.451 33.074 1.00 83.62 178 LEU A C 1
ATOM 1386 O O . LEU A 1 178 ? -19.904 -14.772 33.675 1.00 83.62 178 LEU A O 1
ATOM 1390 N N . PRO A 1 179 ? -22.132 -14.406 33.687 1.00 72.19 179 PRO A N 1
ATOM 1391 C CA . PRO A 1 179 ? -22.287 -14.729 35.094 1.00 72.19 179 PRO A CA 1
ATOM 1392 C C . PRO A 1 179 ? -21.707 -16.117 35.351 1.00 72.19 179 PRO A C 1
ATOM 1394 O O . PRO A 1 179 ? -21.886 -17.042 34.557 1.00 72.19 179 PRO A O 1
ATOM 1397 N N . THR A 1 180 ? -21.038 -16.285 36.487 1.00 64.94 180 THR A N 1
ATOM 1398 C CA . THR A 1 180 ? -20.447 -17.546 36.963 1.00 64.94 180 THR A CA 1
ATOM 1399 C C . THR A 1 180 ? -21.484 -18.646 37.244 1.00 64.94 180 THR A C 1
ATOM 1401 O O . THR A 1 180 ? -21.171 -19.644 37.890 1.00 64.94 180 THR A O 1
ATOM 1404 N N . SER A 1 181 ? -22.689 -18.568 36.661 1.00 59.19 181 SER A N 1
ATO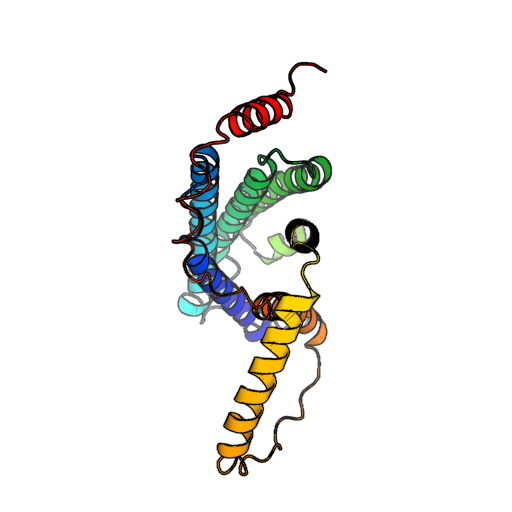M 1405 C CA . SER A 1 181 ? -23.707 -19.625 36.563 1.00 59.19 181 SER A CA 1
ATOM 1406 C C . SER A 1 181 ? -23.268 -20.821 35.690 1.00 59.19 181 SER A C 1
ATOM 1408 O O . SER A 1 181 ? -24.080 -21.588 35.168 1.00 59.19 181 SER A O 1
ATOM 1410 N N . LYS A 1 182 ? -21.952 -21.041 35.624 1.00 55.31 182 LYS A N 1
ATOM 1411 C CA . LYS A 1 182 ? -21.239 -22.172 35.044 1.00 55.31 182 LYS A CA 1
ATOM 1412 C C . LYS A 1 182 ? -21.770 -23.549 35.484 1.00 55.31 182 LYS A C 1
ATOM 1414 O O . LYS A 1 182 ? -21.784 -24.420 34.617 1.00 55.31 182 LYS A O 1
ATOM 1419 N N . PRO A 1 183 ? -22.275 -23.802 36.716 1.00 55.50 183 PRO A N 1
ATOM 1420 C CA . PRO A 1 183 ? -22.680 -25.169 37.053 1.00 55.50 183 PRO A CA 1
ATOM 1421 C C . PRO A 1 183 ? -23.944 -25.650 36.319 1.00 55.50 183 PRO A C 1
ATOM 1423 O O . PRO A 1 183 ? -24.043 -26.836 36.022 1.00 55.50 183 PRO A O 1
ATOM 1426 N N . ARG A 1 184 ? -24.899 -24.773 35.962 1.00 61.91 184 ARG A N 1
ATOM 1427 C CA . ARG A 1 184 ? -26.151 -25.224 35.311 1.00 61.91 184 ARG A CA 1
ATOM 1428 C C . ARG A 1 184 ? -26.031 -25.425 33.805 1.00 61.91 184 ARG A C 1
ATOM 1430 O O . ARG A 1 184 ? -26.673 -26.320 33.265 1.00 61.91 184 ARG A O 1
ATOM 1437 N N . PHE A 1 185 ? -25.228 -24.609 33.124 1.00 66.12 185 PHE A N 1
ATOM 1438 C CA . PHE A 1 185 ? -25.071 -24.747 31.676 1.00 66.12 185 PHE A CA 1
ATOM 1439 C C . PHE A 1 185 ? -24.119 -25.895 31.326 1.00 66.12 185 PHE A C 1
ATOM 1441 O O . PHE A 1 185 ? -24.402 -26.644 30.394 1.00 66.12 185 PHE A O 1
ATOM 1448 N N . MET A 1 186 ? -23.046 -26.107 32.106 1.00 66.62 186 MET A N 1
ATOM 1449 C CA . MET A 1 186 ? -22.188 -27.280 31.899 1.00 66.62 186 MET A CA 1
ATOM 1450 C C . MET A 1 186 ? -22.924 -28.591 32.177 1.00 66.62 186 MET A C 1
ATOM 1452 O O . MET A 1 186 ? -22.779 -29.500 31.368 1.00 66.62 186 MET A O 1
ATOM 1456 N N . SER A 1 187 ? -23.790 -28.676 33.198 1.00 70.19 187 SER A N 1
ATOM 1457 C CA . SER A 1 187 ? -24.567 -29.907 33.411 1.00 70.19 187 SER A CA 1
ATOM 1458 C C . SER A 1 187 ? -25.546 -30.195 32.265 1.00 70.19 187 SER A C 1
ATOM 1460 O O . SER A 1 187 ? -25.714 -31.349 31.880 1.00 70.19 187 SER A O 1
ATOM 1462 N N . GLN A 1 188 ? -26.143 -29.169 31.642 1.00 72.19 188 GLN A N 1
ATOM 1463 C CA . GLN A 1 188 ? -26.981 -29.355 30.450 1.00 72.19 188 GLN A CA 1
ATOM 1464 C C . GLN A 1 188 ? -26.180 -29.763 29.208 1.00 72.19 188 GLN A C 1
ATOM 1466 O O . GLN A 1 188 ? -26.646 -30.601 28.433 1.00 72.19 188 GLN A O 1
ATOM 1471 N N . VAL A 1 189 ? -24.986 -29.198 29.012 1.00 73.06 189 VAL A N 1
ATOM 1472 C CA . VAL A 1 189 ? -24.106 -29.558 27.889 1.00 73.06 189 VAL A CA 1
ATOM 1473 C C . VAL A 1 189 ? -23.582 -30.985 28.044 1.00 73.06 189 VAL A C 1
ATOM 1475 O O . VAL A 1 189 ? -23.569 -31.731 27.066 1.00 73.06 189 VAL A O 1
ATOM 1478 N N . GLU A 1 190 ? -23.244 -31.407 29.259 1.00 79.06 190 GLU A N 1
ATOM 1479 C CA . GLU A 1 190 ? -22.831 -32.780 29.567 1.00 79.06 190 GLU A CA 1
ATOM 1480 C C . GLU A 1 190 ? -23.980 -33.776 29.313 1.00 79.06 190 GLU A C 1
ATOM 1482 O O . GLU A 1 190 ? -23.795 -34.821 28.679 1.00 79.06 190 GLU A O 1
ATOM 1487 N N . HIS A 1 191 ? -25.213 -33.391 29.666 1.00 76.69 191 HIS A N 1
ATOM 1488 C CA . HIS A 1 191 ? -26.408 -34.183 29.370 1.00 76.69 191 HIS A CA 1
ATOM 1489 C C . HIS A 1 191 ? -26.710 -34.294 27.865 1.00 76.69 191 HIS A C 1
ATOM 1491 O O . HIS A 1 191 ? -27.226 -35.324 27.414 1.00 76.69 191 HIS A O 1
ATOM 1497 N N . LEU A 1 192 ? -26.398 -33.257 27.077 1.00 75.81 192 LEU A N 1
ATOM 1498 C CA . LEU A 1 192 ? -26.525 -33.287 25.617 1.00 75.81 192 LEU A CA 1
ATOM 1499 C C . LEU A 1 192 ? -25.398 -34.086 24.954 1.00 75.81 192 LEU A C 1
ATOM 1501 O O . LEU A 1 192 ? -25.683 -34.850 24.033 1.00 75.81 192 LEU A O 1
ATOM 1505 N N . GLY A 1 193 ? -24.159 -33.971 25.441 1.00 76.44 193 GLY A N 1
ATOM 1506 C CA . GLY A 1 193 ? -23.003 -34.729 24.950 1.00 76.44 193 GLY A CA 1
ATOM 1507 C C . GLY A 1 193 ? -23.211 -36.240 25.057 1.00 76.44 193 GLY A C 1
ATOM 1508 O O . GLY A 1 193 ? -22.909 -36.984 24.122 1.00 76.44 193 GLY A O 1
ATOM 1509 N N . HIS A 1 194 ? -23.853 -36.694 26.138 1.00 77.88 194 HIS A N 1
ATOM 1510 C CA . HIS A 1 194 ? -24.265 -38.091 26.283 1.00 77.88 194 HIS A CA 1
ATOM 1511 C C . HIS A 1 194 ? -25.342 -38.545 25.284 1.00 77.88 194 HIS A C 1
ATOM 1513 O O . HIS A 1 194 ? -25.468 -39.747 25.038 1.00 77.88 194 HIS A O 1
ATOM 1519 N N . ARG A 1 195 ? -26.136 -37.631 24.710 1.00 72.38 195 ARG A N 1
ATOM 1520 C CA . ARG A 1 195 ? -27.138 -37.964 23.682 1.00 72.38 195 ARG A CA 1
ATOM 1521 C C . ARG A 1 195 ? -26.527 -37.999 22.283 1.00 72.38 195 ARG A C 1
ATOM 1523 O O . ARG A 1 195 ? -26.853 -38.902 21.515 1.00 72.38 195 ARG A O 1
ATOM 1530 N N . THR A 1 196 ? -25.622 -37.079 21.957 1.00 68.44 196 THR A N 1
ATOM 1531 C CA . THR A 1 196 ? -24.937 -37.048 20.654 1.00 68.44 196 THR A CA 1
ATOM 1532 C C . THR A 1 196 ? -23.893 -38.150 20.506 1.00 68.44 196 THR A C 1
ATOM 1534 O O . THR A 1 196 ? -23.797 -38.725 19.423 1.00 68.44 196 THR A O 1
ATOM 1537 N N . SER A 1 197 ? -23.178 -38.531 21.571 1.00 71.38 197 SER A N 1
ATOM 1538 C CA . SER A 1 197 ? -22.234 -39.660 21.517 1.00 71.38 197 SER A CA 1
ATOM 1539 C C . SER A 1 197 ? -22.932 -40.992 21.216 1.00 71.38 197 SER A C 1
ATOM 1541 O O . SER A 1 197 ? -22.435 -41.777 20.410 1.00 71.38 197 SER A O 1
ATOM 1543 N N . ARG A 1 198 ? -24.142 -41.212 21.753 1.00 69.06 198 ARG A N 1
ATOM 1544 C CA . ARG A 1 198 ? -24.984 -42.374 21.405 1.00 69.06 198 ARG A CA 1
ATOM 1545 C C . ARG A 1 198 ? -25.476 -42.341 19.958 1.00 69.06 198 ARG A C 1
ATOM 1547 O O . ARG A 1 198 ? -25.669 -43.396 19.365 1.00 69.06 198 ARG A O 1
ATOM 1554 N N . PHE A 1 199 ? -25.680 -41.154 19.390 1.00 65.75 199 PHE A N 1
ATOM 1555 C CA . PHE A 1 199 ? -26.102 -41.005 17.997 1.00 65.75 199 PHE A CA 1
ATOM 1556 C C . PHE A 1 199 ? -24.945 -41.273 17.023 1.00 65.75 199 PHE A C 1
ATOM 1558 O O . PHE A 1 199 ? -25.123 -41.986 16.039 1.00 65.75 199 PHE A O 1
ATOM 1565 N N . LEU A 1 200 ? -23.742 -40.782 17.336 1.00 58.19 200 LEU A N 1
ATOM 1566 C CA . LEU A 1 200 ? -22.540 -40.992 16.520 1.00 58.19 200 LEU A CA 1
ATOM 1567 C C . LEU A 1 200 ? -22.007 -42.428 16.609 1.00 58.19 200 LEU A C 1
ATOM 1569 O O . LEU A 1 200 ? -21.603 -42.985 15.591 1.00 58.19 200 LEU A O 1
ATOM 1573 N N . ALA A 1 201 ? -22.098 -43.075 17.775 1.00 62.75 201 ALA A N 1
ATOM 1574 C CA . ALA A 1 201 ? -21.782 -44.499 17.916 1.00 62.75 201 ALA A CA 1
ATOM 1575 C C . ALA A 1 201 ? -22.708 -45.406 17.080 1.00 62.75 201 ALA A C 1
ATOM 1577 O O . ALA A 1 201 ? -22.340 -46.533 16.761 1.00 62.75 201 ALA A O 1
ATOM 1578 N N . ARG A 1 202 ? -23.891 -44.912 16.687 1.00 59.16 202 ARG A N 1
ATOM 1579 C CA . ARG A 1 202 ? -24.848 -45.629 15.832 1.00 59.16 202 ARG A CA 1
ATOM 1580 C C . ARG A 1 202 ? -24.656 -45.361 14.332 1.00 59.16 202 ARG A C 1
ATOM 1582 O O . ARG A 1 202 ? -25.263 -46.053 13.524 1.00 59.16 202 ARG A O 1
ATOM 1589 N N . ALA A 1 203 ? -23.813 -44.395 13.961 1.00 52.84 203 ALA A N 1
ATOM 1590 C CA . ALA A 1 203 ? -23.582 -43.967 12.577 1.00 52.84 203 ALA A CA 1
ATOM 1591 C C . ALA A 1 203 ? -22.216 -44.411 12.003 1.00 52.84 203 ALA A C 1
ATOM 1593 O O . ALA A 1 203 ? -21.850 -44.018 10.898 1.00 52.84 203 ALA A O 1
ATOM 1594 N N . SER A 1 204 ? -21.453 -45.236 12.729 1.00 46.97 204 SER A N 1
ATOM 1595 C CA . SER A 1 204 ? -20.059 -45.585 12.421 1.00 46.97 204 SER A CA 1
ATOM 1596 C C . SER A 1 204 ? -19.755 -46.762 11.456 1.00 46.97 204 SER A C 1
ATOM 1598 O O . SER A 1 204 ? -18.610 -47.219 11.478 1.00 46.97 204 SER A O 1
ATOM 1600 N N . PRO A 1 205 ? -20.635 -47.270 10.558 1.00 52.44 205 PRO A N 1
ATOM 1601 C CA . PRO A 1 205 ? -20.169 -48.249 9.564 1.00 52.44 205 PRO A CA 1
ATOM 1602 C C . PRO A 1 205 ? -19.405 -47.670 8.357 1.00 52.44 205 PRO A C 1
ATOM 1604 O O . PRO A 1 205 ? -18.811 -48.448 7.619 1.00 52.44 205 PRO A O 1
ATOM 1607 N N . PHE A 1 206 ? -19.416 -46.354 8.098 1.00 50.59 206 PHE A N 1
ATOM 1608 C CA . PHE A 1 206 ? -19.166 -45.860 6.728 1.00 50.59 206 PHE A CA 1
ATOM 1609 C C . PHE A 1 206 ? -17.751 -45.334 6.390 1.00 50.59 206 PHE A C 1
ATOM 1611 O O . PHE A 1 206 ? -17.488 -45.013 5.238 1.00 50.59 206 PHE A O 1
ATOM 1618 N N . SER A 1 207 ? -16.797 -45.252 7.319 1.00 45.59 207 SER A N 1
ATOM 1619 C CA . SER A 1 207 ? -15.523 -44.534 7.071 1.00 45.59 207 SER A CA 1
ATOM 1620 C C . SER A 1 207 ? -14.262 -45.374 7.306 1.00 45.59 207 SER A C 1
ATOM 1622 O O . SER A 1 207 ? -13.329 -44.949 7.982 1.00 45.59 207 SER A O 1
ATOM 1624 N N . ARG A 1 208 ? -14.211 -46.578 6.718 1.00 45.94 208 ARG A N 1
ATOM 1625 C CA . ARG A 1 208 ? -13.076 -47.516 6.843 1.00 45.94 208 ARG A CA 1
ATOM 1626 C C . ARG A 1 208 ? -12.248 -47.707 5.557 1.00 45.94 208 ARG A C 1
ATOM 1628 O O . ARG A 1 208 ? -11.729 -48.794 5.335 1.00 45.94 208 ARG A O 1
ATOM 1635 N N . GLY A 1 209 ? -12.116 -46.683 4.708 1.00 46.09 209 GLY A N 1
ATOM 1636 C CA . GLY A 1 209 ? -11.477 -46.861 3.395 1.00 46.09 209 GLY A CA 1
ATOM 1637 C C . GLY A 1 209 ? -10.812 -45.634 2.779 1.00 46.09 209 GLY A C 1
ATOM 1638 O O . GLY A 1 209 ? -11.152 -45.297 1.655 1.00 46.09 209 GLY A O 1
ATOM 1639 N N . LEU A 1 210 ? -9.865 -44.982 3.461 1.00 44.66 210 LEU A N 1
ATOM 1640 C CA . LEU A 1 210 ? -8.915 -44.081 2.791 1.00 44.66 210 LEU A CA 1
ATOM 1641 C C . LEU A 1 210 ? -7.541 -44.150 3.467 1.00 44.66 210 LEU A C 1
ATOM 1643 O O . LEU A 1 210 ? -7.383 -43.793 4.633 1.00 44.66 210 LEU A O 1
ATOM 1647 N N . ALA A 1 211 ? -6.568 -44.671 2.719 1.00 41.53 211 ALA A N 1
ATOM 1648 C CA . ALA A 1 211 ? -5.194 -44.886 3.147 1.00 41.53 211 ALA A CA 1
ATOM 1649 C C . ALA A 1 211 ? -4.357 -43.591 3.026 1.00 41.53 211 ALA A C 1
ATOM 1651 O O . ALA A 1 211 ? -4.470 -42.892 2.017 1.00 41.53 211 ALA A O 1
ATOM 1652 N N . PRO A 1 212 ? -3.498 -43.276 4.013 1.00 41.62 212 PRO A N 1
ATOM 1653 C CA . PRO A 1 212 ? -2.615 -42.116 3.990 1.00 41.62 212 PRO A CA 1
ATOM 1654 C C . PRO A 1 212 ? -1.246 -42.500 3.416 1.00 41.62 212 PRO A C 1
ATOM 1656 O O . PRO A 1 212 ? -0.455 -43.172 4.075 1.00 41.62 212 PRO A O 1
ATOM 1659 N N . GLY A 1 213 ? -0.940 -42.077 2.192 1.00 53.03 213 GLY A N 1
ATOM 1660 C CA . GLY A 1 213 ? 0.372 -42.361 1.617 1.00 53.03 213 GLY A CA 1
ATOM 1661 C C . GLY A 1 213 ? 0.604 -41.721 0.262 1.00 53.03 213 GLY A C 1
ATOM 1662 O O . GLY A 1 213 ? 0.537 -42.414 -0.740 1.00 53.03 213 GLY A O 1
ATOM 1663 N N . ALA A 1 214 ? 0.875 -40.416 0.236 1.00 44.25 214 ALA A N 1
ATOM 1664 C CA . ALA A 1 214 ? 1.679 -39.755 -0.797 1.00 44.25 214 ALA A CA 1
ATOM 1665 C C . ALA A 1 214 ? 1.695 -38.252 -0.513 1.00 44.25 214 ALA A C 1
ATOM 1667 O O . ALA A 1 214 ? 0.654 -37.620 -0.638 1.00 44.25 214 ALA A O 1
ATOM 1668 N N . LEU A 1 215 ? 2.848 -37.709 -0.108 1.00 39.81 215 LEU A N 1
ATOM 1669 C CA . LEU A 1 215 ? 3.342 -36.350 -0.408 1.00 39.81 215 LEU A CA 1
ATOM 1670 C C . LEU A 1 215 ? 4.554 -36.073 0.490 1.00 39.81 215 LEU A C 1
ATOM 1672 O O . LEU A 1 215 ? 4.468 -35.416 1.525 1.00 39.81 215 LEU A O 1
ATOM 1676 N N . GLY A 1 216 ? 5.696 -36.631 0.093 1.00 39.50 216 GLY A N 1
ATOM 1677 C CA . GLY A 1 216 ? 7.001 -36.298 0.646 1.00 39.50 216 GLY A CA 1
ATOM 1678 C C . GLY A 1 216 ? 7.947 -35.939 -0.492 1.00 39.50 216 GLY A C 1
ATOM 1679 O O . GLY A 1 216 ? 8.135 -36.746 -1.397 1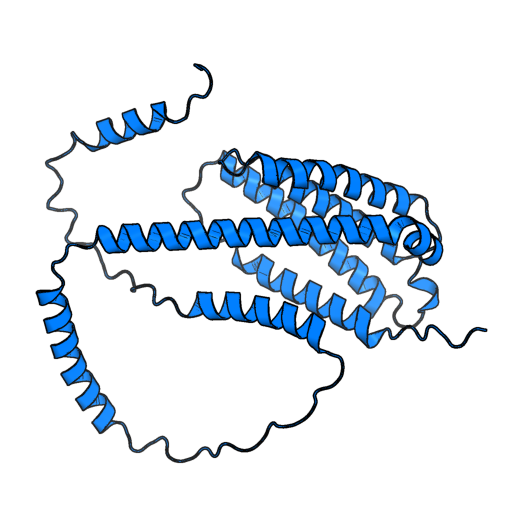.00 39.50 216 GLY A O 1
ATOM 1680 N N . GLY A 1 217 ? 8.542 -34.747 -0.425 1.00 43.22 217 GLY A N 1
ATOM 1681 C CA . GLY A 1 217 ? 9.749 -34.408 -1.180 1.00 43.22 217 GLY A CA 1
ATOM 1682 C C . GLY A 1 217 ? 9.637 -33.174 -2.072 1.00 43.22 217 GLY A C 1
ATOM 1683 O O . GLY A 1 217 ? 9.189 -33.282 -3.204 1.00 43.22 217 GLY A O 1
ATOM 1684 N N . ALA A 1 218 ? 10.103 -32.027 -1.564 1.00 38.44 218 ALA A N 1
ATOM 1685 C CA . ALA A 1 218 ? 10.960 -31.068 -2.281 1.00 38.44 218 ALA A CA 1
ATOM 1686 C C . ALA A 1 218 ? 11.190 -29.831 -1.391 1.00 38.44 218 ALA A C 1
ATOM 1688 O O . ALA A 1 218 ? 10.366 -28.922 -1.335 1.00 38.44 218 ALA A O 1
ATOM 1689 N N . VAL A 1 219 ? 12.316 -29.812 -0.672 1.00 48.09 219 VAL A N 1
ATOM 1690 C CA . VAL A 1 219 ? 12.803 -28.664 0.109 1.00 48.09 219 VAL A CA 1
ATOM 1691 C C . VAL A 1 219 ? 14.113 -28.205 -0.521 1.00 48.09 219 VAL A C 1
ATOM 1693 O O . VAL A 1 219 ? 15.072 -28.969 -0.565 1.00 48.09 219 VAL A O 1
ATOM 1696 N N . GLY A 1 220 ? 14.154 -26.957 -0.987 1.00 45.53 220 GLY A N 1
ATOM 1697 C CA . GLY A 1 220 ? 15.387 -26.299 -1.418 1.00 45.53 220 GLY A CA 1
ATOM 1698 C C . GLY A 1 220 ? 15.133 -24.870 -1.896 1.00 45.53 220 GLY A C 1
ATOM 1699 O O . GLY A 1 220 ? 14.607 -24.673 -2.982 1.00 45.53 220 GLY A O 1
ATOM 1700 N N . GLY A 1 221 ? 15.480 -23.871 -1.075 1.00 44.88 221 GLY A N 1
ATOM 1701 C CA . GLY A 1 221 ? 15.609 -22.458 -1.489 1.00 44.88 221 GLY A CA 1
ATOM 1702 C C . GLY A 1 221 ? 14.411 -21.525 -1.260 1.00 44.88 221 GLY A C 1
ATOM 1703 O O . GLY A 1 221 ? 14.541 -20.317 -1.416 1.00 44.88 221 GLY A O 1
ATOM 1704 N N . ARG A 1 222 ? 13.259 -22.049 -0.833 1.00 45.38 222 ARG A N 1
ATOM 1705 C CA . ARG A 1 222 ? 11.972 -21.325 -0.768 1.00 45.38 222 ARG A CA 1
ATOM 1706 C C . ARG A 1 222 ? 11.617 -20.750 0.624 1.00 45.38 222 ARG A C 1
ATOM 1708 O O . ARG A 1 222 ? 10.637 -20.033 0.800 1.00 45.38 222 ARG A O 1
ATOM 1715 N N . GLY A 1 223 ? 12.467 -21.002 1.625 1.00 44.75 223 GLY A N 1
ATOM 1716 C CA . GLY A 1 223 ? 12.128 -20.880 3.050 1.00 44.75 223 GLY A CA 1
ATOM 1717 C C . GLY A 1 223 ? 11.802 -19.479 3.578 1.00 44.75 223 GLY A C 1
ATOM 1718 O O . GLY A 1 223 ? 11.045 -19.369 4.536 1.00 44.75 223 GLY A O 1
ATOM 1719 N N . GLN A 1 224 ? 12.318 -18.399 2.983 1.00 40.28 224 GLN A N 1
ATOM 1720 C CA . GLN A 1 224 ? 12.108 -17.050 3.534 1.00 40.28 224 GLN A CA 1
ATOM 1721 C C . GLN A 1 224 ? 10.814 -16.384 3.038 1.00 40.28 224 GLN A C 1
ATOM 1723 O O . GLN A 1 224 ? 10.170 -15.653 3.792 1.00 40.28 224 GLN A O 1
ATOM 1728 N N . ILE A 1 225 ? 10.410 -16.659 1.795 1.00 45.97 225 ILE A N 1
ATOM 1729 C CA . ILE A 1 225 ? 9.117 -16.222 1.247 1.00 45.97 225 ILE A CA 1
ATOM 1730 C C . ILE A 1 225 ? 8.014 -17.145 1.770 1.00 45.97 225 ILE A C 1
ATOM 1732 O O . ILE A 1 225 ? 6.983 -16.660 2.238 1.00 45.97 225 ILE A O 1
ATOM 1736 N N . ASP A 1 226 ? 8.277 -18.452 1.831 1.00 47.91 226 ASP A N 1
ATOM 1737 C CA . ASP A 1 226 ? 7.331 -19.424 2.375 1.00 47.91 226 ASP A CA 1
ATOM 1738 C C . ASP A 1 226 ? 7.072 -19.201 3.867 1.00 47.91 226 ASP A C 1
ATOM 1740 O O . ASP A 1 226 ? 5.932 -19.331 4.295 1.00 47.91 226 ASP A O 1
ATOM 1744 N N . ALA A 1 227 ? 8.064 -18.784 4.664 1.00 44.69 227 ALA A N 1
ATOM 1745 C CA . ALA A 1 227 ? 7.840 -18.446 6.073 1.00 44.69 227 ALA A CA 1
ATOM 1746 C C . ALA A 1 227 ? 6.925 -17.222 6.249 1.00 44.69 227 ALA A C 1
ATOM 1748 O O . ALA A 1 227 ? 6.086 -17.205 7.150 1.00 44.69 227 ALA A O 1
ATOM 1749 N N . LYS A 1 228 ? 7.040 -16.212 5.374 1.00 47.03 228 LYS A N 1
ATOM 1750 C CA . LYS A 1 228 ? 6.170 -15.024 5.403 1.00 47.03 228 LYS A CA 1
ATOM 1751 C C . LYS A 1 228 ? 4.747 -15.366 4.954 1.00 47.03 228 LYS A C 1
ATOM 1753 O O . LYS A 1 228 ? 3.792 -14.971 5.619 1.00 47.03 228 LYS A O 1
ATOM 1758 N N . ILE A 1 229 ? 4.600 -16.153 3.888 1.00 45.56 229 ILE A N 1
ATOM 1759 C CA . ILE A 1 229 ? 3.294 -16.620 3.397 1.00 45.56 229 ILE A CA 1
ATOM 1760 C C . ILE A 1 229 ? 2.641 -17.572 4.412 1.00 45.56 229 ILE A C 1
ATOM 1762 O O . ILE A 1 229 ? 1.458 -17.425 4.716 1.00 45.56 229 ILE A O 1
ATOM 1766 N N . ALA A 1 230 ? 3.400 -18.495 5.004 1.00 46.25 230 ALA A N 1
ATOM 1767 C CA . ALA A 1 230 ? 2.910 -19.412 6.029 1.00 46.25 230 ALA A CA 1
ATOM 1768 C C . ALA A 1 230 ? 2.478 -18.677 7.303 1.00 46.25 230 ALA A C 1
ATOM 1770 O O . ALA A 1 230 ? 1.447 -19.028 7.871 1.00 46.25 230 ALA A O 1
ATOM 1771 N N . ALA A 1 231 ? 3.199 -17.632 7.725 1.00 46.25 231 ALA A N 1
ATOM 1772 C CA . ALA A 1 231 ? 2.792 -16.799 8.857 1.00 46.25 231 ALA A CA 1
ATOM 1773 C C . ALA A 1 231 ? 1.457 -16.086 8.584 1.00 46.25 231 ALA A C 1
ATOM 1775 O O . ALA A 1 231 ? 0.569 -16.097 9.436 1.00 46.25 231 ALA A O 1
ATOM 1776 N N . VAL A 1 232 ? 1.272 -15.540 7.377 1.00 45.75 232 VAL A N 1
ATOM 1777 C CA . VAL A 1 232 ? 0.006 -14.913 6.964 1.00 45.75 232 VAL A CA 1
ATOM 1778 C C . VAL A 1 232 ? -1.128 -15.946 6.931 1.00 45.75 232 VAL A C 1
ATOM 1780 O O . VAL A 1 232 ? -2.170 -15.736 7.553 1.00 45.75 232 VAL A O 1
ATOM 1783 N N . ILE A 1 233 ? -0.921 -17.100 6.290 1.00 47.09 233 ILE A N 1
ATOM 1784 C CA . ILE A 1 233 ? -1.918 -18.181 6.229 1.00 47.09 233 ILE A CA 1
ATOM 1785 C C . ILE A 1 233 ? -2.262 -18.699 7.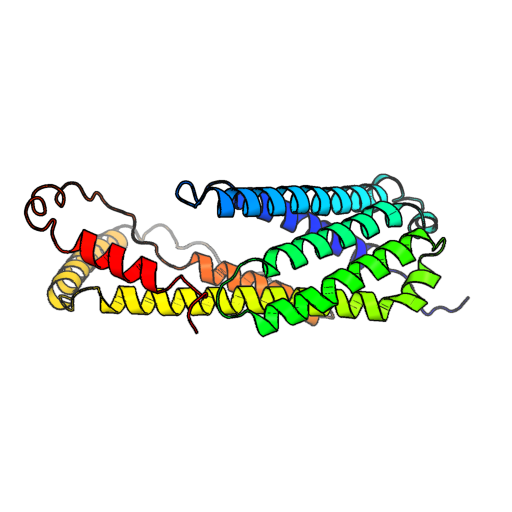633 1.00 47.09 233 ILE A C 1
ATOM 1787 O O . ILE A 1 233 ? -3.436 -18.929 7.914 1.00 47.09 233 ILE A O 1
ATOM 1791 N N . ALA A 1 234 ? -1.288 -18.840 8.535 1.00 45.97 234 ALA A N 1
ATOM 1792 C CA . ALA A 1 234 ? -1.514 -19.287 9.909 1.00 45.97 234 ALA A CA 1
ATOM 1793 C C . ALA A 1 234 ? -2.368 -18.292 10.713 1.00 45.97 234 ALA A C 1
ATOM 1795 O O . ALA A 1 234 ? -3.269 -18.710 11.444 1.00 45.97 234 ALA A O 1
ATOM 1796 N N . VAL A 1 235 ? -2.153 -16.984 10.534 1.00 46.88 235 VAL A N 1
ATOM 1797 C CA . VAL A 1 235 ? -2.991 -15.938 11.147 1.00 46.88 235 VAL A CA 1
ATOM 1798 C C . VAL A 1 235 ? -4.434 -16.025 10.630 1.00 46.88 235 VAL A C 1
ATOM 1800 O O . VAL A 1 235 ? -5.376 -16.013 11.427 1.00 46.88 235 VAL A O 1
ATOM 1803 N N . PHE A 1 236 ? -4.630 -16.207 9.320 1.00 42.94 236 PHE A N 1
ATOM 1804 C CA . PHE A 1 236 ? -5.968 -16.355 8.731 1.00 42.94 236 PHE A CA 1
ATOM 1805 C C . PHE A 1 236 ? -6.655 -17.684 9.092 1.00 42.94 236 PHE A C 1
ATOM 1807 O O . PHE A 1 236 ? -7.865 -17.709 9.333 1.00 42.94 236 PHE A O 1
ATOM 1814 N N . ALA A 1 237 ? -5.910 -18.787 9.178 1.00 44.84 237 ALA A N 1
ATOM 1815 C CA . ALA A 1 237 ? -6.429 -20.090 9.593 1.00 44.84 237 ALA A CA 1
ATOM 1816 C C . ALA A 1 237 ? -6.840 -20.087 11.075 1.00 44.84 237 ALA A C 1
ATOM 1818 O O . ALA A 1 237 ? -7.888 -20.634 11.425 1.00 44.84 237 ALA A O 1
ATOM 1819 N N . SER A 1 238 ? -6.075 -19.398 11.928 1.00 40.16 238 SER A N 1
ATOM 1820 C CA . SER A 1 238 ? -6.398 -19.200 13.346 1.00 40.16 238 SER A CA 1
ATOM 1821 C C . SER A 1 238 ? -7.690 -18.390 13.534 1.00 40.16 238 SER A C 1
ATOM 1823 O O . SER A 1 238 ? -8.543 -18.745 14.350 1.00 40.16 238 SER A O 1
ATOM 1825 N N . ALA A 1 239 ? -7.924 -17.375 12.694 1.00 41.41 239 ALA A N 1
ATOM 1826 C CA . ALA A 1 239 ? -9.158 -16.585 12.726 1.00 41.41 239 ALA A CA 1
ATOM 1827 C C . ALA A 1 239 ? -10.421 -17.386 12.337 1.00 41.41 239 ALA A C 1
ATOM 1829 O O . ALA A 1 239 ? -11.528 -17.035 12.752 1.00 41.41 239 ALA A O 1
ATOM 1830 N N . LYS A 1 240 ? -10.281 -18.475 11.567 1.00 41.41 240 LYS A N 1
ATOM 1831 C CA . LYS A 1 240 ? -11.412 -19.274 11.061 1.00 41.41 240 LYS A CA 1
ATOM 1832 C C . LYS A 1 240 ? -11.972 -20.277 12.081 1.00 41.41 240 LYS A C 1
ATOM 1834 O O . LYS A 1 240 ? -13.079 -20.772 11.887 1.00 41.41 240 LYS A O 1
ATOM 1839 N N . HIS A 1 241 ? -11.248 -20.550 13.170 1.00 38.03 241 HIS A N 1
ATOM 1840 C CA . HIS A 1 241 ? -11.630 -21.548 14.177 1.00 38.03 241 HIS A CA 1
ATOM 1841 C C . HIS A 1 241 ? -12.288 -20.987 15.441 1.00 38.03 241 HIS A C 1
ATOM 1843 O O . HIS A 1 241 ? -12.574 -21.765 16.346 1.00 38.03 241 HIS A O 1
ATOM 1849 N N . SER A 1 242 ? -12.594 -19.688 15.514 1.00 35.50 242 SER A N 1
ATOM 1850 C CA . SER A 1 242 ? -13.401 -19.164 16.622 1.00 35.50 242 SER A CA 1
ATOM 1851 C C . SER A 1 242 ? -14.878 -19.531 16.408 1.00 35.50 242 SER A C 1
ATOM 1853 O O . SER A 1 242 ? -15.500 -19.010 15.473 1.00 35.50 242 SER A O 1
ATOM 1855 N N . PRO A 1 243 ? -15.468 -20.436 17.217 1.00 42.56 243 PRO A N 1
ATOM 1856 C CA . PRO A 1 243 ? -16.871 -20.788 17.088 1.00 42.56 243 PRO A CA 1
ATOM 1857 C C . PRO A 1 243 ? -17.704 -19.597 17.561 1.00 42.56 243 PRO A C 1
ATOM 1859 O O . PRO A 1 243 ? -17.974 -19.440 18.749 1.00 42.56 243 PRO A O 1
ATOM 1862 N N . TYR A 1 244 ? -18.120 -18.740 16.630 1.00 39.19 244 TYR A N 1
ATOM 1863 C CA . TYR A 1 244 ? -19.162 -17.762 16.914 1.00 39.19 244 TYR A CA 1
ATOM 1864 C C . TYR A 1 244 ? -20.432 -18.531 17.303 1.00 39.19 244 TYR A C 1
ATOM 1866 O O . TYR A 1 244 ? -20.952 -19.292 16.480 1.00 39.19 244 TYR A O 1
ATOM 1874 N N . PRO A 1 245 ? -20.963 -18.363 18.527 1.00 41.78 245 PRO A N 1
ATOM 1875 C CA . PRO A 1 245 ? -22.238 -18.959 18.873 1.00 41.78 245 PRO A CA 1
ATOM 1876 C C . PRO A 1 245 ? -23.307 -18.343 17.969 1.00 41.78 245 PRO A C 1
ATOM 1878 O O . PRO A 1 245 ? -23.538 -17.132 17.969 1.00 41.78 245 PRO A O 1
ATOM 1881 N N . SER A 1 246 ? -23.948 -19.192 17.165 1.00 43.12 246 SER A N 1
ATOM 1882 C CA . SER A 1 246 ? -25.081 -18.823 16.325 1.00 43.12 246 SER A CA 1
ATOM 1883 C C . SER A 1 246 ? -26.131 -18.117 17.184 1.00 43.12 246 SER A C 1
ATOM 1885 O O . SER A 1 246 ? -26.662 -18.704 18.131 1.00 43.12 246 SER A O 1
ATOM 1887 N N . ARG A 1 247 ? -26.409 -16.856 16.852 1.00 43.78 247 ARG A N 1
ATOM 1888 C CA . ARG A 1 247 ? -27.357 -15.960 17.520 1.00 43.78 247 ARG A CA 1
ATOM 1889 C C . ARG A 1 247 ? -28.776 -16.549 17.450 1.00 43.78 247 ARG A C 1
ATOM 1891 O O . ARG A 1 247 ? -29.542 -16.245 16.540 1.00 43.78 247 ARG A O 1
ATOM 1898 N N . ARG A 1 248 ? -29.136 -17.434 18.388 1.00 46.31 248 ARG A N 1
ATOM 1899 C CA . ARG A 1 248 ? -30.519 -17.903 18.575 1.00 46.31 248 ARG A CA 1
ATOM 1900 C C . ARG A 1 248 ? -31.327 -16.814 19.285 1.00 46.31 248 ARG A C 1
ATOM 1902 O O . ARG A 1 248 ? -31.113 -16.557 20.460 1.00 46.31 248 ARG A O 1
ATOM 1909 N N . ARG A 1 249 ? -32.240 -16.207 18.517 1.00 44.81 249 ARG A N 1
ATOM 1910 C CA . ARG A 1 249 ? -33.545 -15.626 18.898 1.00 44.81 249 ARG A CA 1
ATOM 1911 C C . ARG A 1 249 ? -33.666 -15.088 20.334 1.00 44.81 249 ARG A C 1
ATOM 1913 O O . ARG A 1 249 ? -34.131 -15.770 21.239 1.00 44.81 249 ARG A O 1
ATOM 1920 N N . THR A 1 250 ? -33.348 -13.808 20.487 1.00 46.31 250 THR A N 1
ATOM 1921 C CA . THR A 1 250 ? -33.770 -12.949 21.599 1.00 46.31 250 THR A CA 1
ATOM 1922 C C . THR A 1 250 ? -35.163 -12.383 21.307 1.00 46.31 250 THR A C 1
ATOM 1924 O O . THR A 1 250 ? -35.280 -11.247 20.857 1.00 46.31 250 THR A O 1
ATOM 1927 N N . ASN A 1 251 ? -36.215 -13.171 21.534 1.00 46.31 251 ASN A N 1
ATOM 1928 C CA . ASN A 1 251 ? -37.600 -12.674 21.474 1.00 46.31 251 ASN A CA 1
ATOM 1929 C C . ASN A 1 251 ? -38.275 -12.653 22.862 1.00 46.31 251 ASN A C 1
ATOM 1931 O O . ASN A 1 251 ? -39.411 -12.217 22.972 1.00 46.31 251 ASN A O 1
ATOM 1935 N N . GLU A 1 252 ? -37.582 -13.080 23.924 1.00 47.31 252 GLU A N 1
ATOM 1936 C CA . GLU A 1 252 ? -38.129 -13.129 25.295 1.00 47.31 252 GLU A CA 1
ATOM 1937 C C . GLU A 1 252 ? -37.609 -12.022 26.226 1.00 47.31 252 GLU A C 1
ATOM 1939 O O . GLU A 1 252 ? -38.057 -11.909 27.362 1.00 47.31 252 GLU A O 1
ATOM 1944 N N . TRP A 1 253 ? -36.682 -11.173 25.771 1.00 48.19 253 TRP A N 1
ATOM 1945 C CA . TRP A 1 253 ? -36.062 -10.148 26.626 1.00 48.19 253 TRP A CA 1
ATOM 1946 C C . TRP A 1 253 ? -36.739 -8.771 26.565 1.00 48.19 253 TRP A C 1
ATOM 1948 O O . TRP A 1 253 ? -36.492 -7.922 27.418 1.00 48.19 253 TRP A O 1
ATOM 1958 N N . THR A 1 254 ? -37.633 -8.540 25.602 1.00 51.00 254 THR A N 1
ATOM 1959 C CA . THR A 1 254 ? -38.323 -7.251 25.426 1.00 51.00 254 THR A CA 1
ATOM 1960 C C . THR A 1 254 ? -39.522 -7.046 26.353 1.00 51.00 254 THR A C 1
ATOM 1962 O O . THR A 1 254 ? -40.023 -5.929 26.420 1.00 51.00 254 THR A O 1
ATOM 1965 N N . SER A 1 255 ? -39.961 -8.048 27.127 1.00 49.12 255 SER A N 1
ATOM 1966 C CA . SER A 1 255 ? -41.106 -7.880 28.042 1.00 49.12 255 SER A CA 1
ATOM 1967 C C . SER A 1 255 ? -40.735 -7.577 29.502 1.00 49.12 255 SER A C 1
ATOM 1969 O O . SER A 1 255 ? -41.639 -7.422 30.319 1.00 49.12 255 SER A O 1
ATOM 1971 N N . ARG A 1 256 ? -39.443 -7.501 29.872 1.00 47.19 256 ARG A N 1
ATOM 1972 C CA . ARG A 1 256 ? -39.015 -7.284 31.278 1.00 47.19 256 ARG A CA 1
ATOM 1973 C C . ARG A 1 256 ? -38.228 -5.999 31.565 1.00 47.19 256 ARG A C 1
ATOM 1975 O O . ARG A 1 256 ? -37.900 -5.765 32.721 1.00 47.19 256 ARG A O 1
ATOM 1982 N N . HIS A 1 257 ? -37.965 -5.141 30.578 1.00 47.44 257 HIS A N 1
ATOM 1983 C CA . HIS A 1 257 ? -37.149 -3.928 30.781 1.00 47.44 257 HIS A CA 1
ATOM 1984 C C . HIS A 1 257 ? -37.833 -2.597 30.439 1.00 47.44 257 HIS A C 1
ATOM 1986 O O . HIS A 1 257 ? -37.171 -1.594 30.210 1.00 47.44 257 HIS A O 1
ATOM 1992 N N . SER A 1 258 ? -39.164 -2.549 30.516 1.00 49.09 258 SER A N 1
ATOM 1993 C CA . SER A 1 258 ? -39.935 -1.296 30.446 1.00 49.09 258 SER A CA 1
ATOM 1994 C C . SER A 1 258 ? -39.899 -0.459 31.747 1.00 49.09 258 SER A C 1
ATOM 1996 O O . SER A 1 258 ? -40.666 0.493 31.859 1.00 49.09 258 SER A O 1
ATOM 1998 N N . GLN A 1 259 ? -39.068 -0.792 32.748 1.00 48.91 259 GLN A N 1
ATOM 1999 C CA . GLN A 1 259 ? -39.095 -0.123 34.064 1.00 48.91 259 GLN A CA 1
ATOM 2000 C C . GLN A 1 259 ? -37.806 0.594 34.508 1.00 48.91 259 GLN A C 1
ATOM 2002 O O . GLN A 1 259 ? -37.875 1.338 35.477 1.00 48.91 259 GLN A O 1
ATOM 2007 N N . ASP A 1 260 ? -36.683 0.503 33.782 1.00 48.22 260 ASP A N 1
ATOM 2008 C CA . ASP A 1 260 ? -35.397 1.094 34.217 1.00 48.22 260 ASP A CA 1
ATOM 2009 C C . ASP A 1 260 ? -34.813 2.109 33.210 1.00 48.22 260 ASP A C 1
ATOM 2011 O O . ASP A 1 260 ? -33.662 2.022 32.782 1.00 48.22 260 ASP A O 1
ATOM 2015 N N . HIS A 1 261 ? -35.596 3.123 32.828 1.00 48.38 261 HIS A N 1
ATOM 2016 C CA . HIS A 1 261 ? -35.160 4.165 31.882 1.00 48.38 261 HIS A CA 1
ATOM 2017 C C . HIS A 1 261 ? -34.168 5.208 32.453 1.00 48.38 261 HIS A C 1
ATOM 2019 O O . HIS A 1 261 ? -33.720 6.081 31.718 1.00 48.38 261 HIS A O 1
ATOM 2025 N N . GLY A 1 262 ? -33.757 5.121 33.726 1.00 48.00 262 GLY A N 1
ATOM 2026 C CA . GLY A 1 262 ? -32.891 6.133 34.362 1.00 48.00 262 GLY A CA 1
ATOM 2027 C C . GLY A 1 262 ? -31.372 5.953 34.188 1.00 48.00 262 GLY A C 1
ATOM 2028 O O . GLY A 1 262 ? -30.616 6.902 34.394 1.00 48.00 262 GLY A O 1
ATOM 2029 N N . TRP A 1 263 ? -30.888 4.759 33.826 1.00 52.34 263 TRP A N 1
ATOM 2030 C CA . TRP A 1 263 ? -29.439 4.480 33.761 1.00 52.34 263 TRP A CA 1
ATOM 2031 C C . TRP A 1 263 ? -28.804 4.766 32.392 1.00 52.34 263 TRP A C 1
ATOM 2033 O O . TRP A 1 263 ? -27.615 5.084 32.321 1.00 52.34 263 TRP A O 1
ATOM 2043 N N . ALA A 1 264 ? -29.582 4.705 31.308 1.00 49.81 264 ALA A N 1
ATOM 2044 C CA . ALA A 1 264 ? -29.074 4.915 29.951 1.00 49.81 264 ALA A CA 1
ATOM 2045 C C . ALA A 1 264 ? -28.700 6.384 29.674 1.00 49.81 264 ALA A C 1
ATOM 2047 O O . ALA A 1 264 ? -27.678 6.641 29.038 1.00 49.81 264 ALA A O 1
ATOM 2048 N N . GLU A 1 265 ? -29.455 7.350 30.213 1.00 52.31 265 GLU A N 1
ATOM 2049 C CA . GLU A 1 265 ? -29.119 8.776 30.074 1.00 52.31 265 GLU A CA 1
ATOM 2050 C C . GLU A 1 265 ? -27.840 9.152 30.834 1.00 52.31 265 GLU A C 1
ATOM 2052 O O . GLU A 1 265 ? -27.017 9.910 30.321 1.00 52.31 265 GLU A O 1
ATOM 2057 N N . LYS A 1 266 ? -27.598 8.560 32.013 1.00 51.28 266 LYS A N 1
ATOM 2058 C CA . LYS A 1 266 ? -26.361 8.808 32.774 1.00 51.28 266 LYS A CA 1
ATOM 2059 C C . LYS A 1 266 ? -25.123 8.231 32.083 1.00 51.28 266 LYS A C 1
ATOM 2061 O O . LYS A 1 266 ? -24.083 8.881 32.075 1.00 51.28 266 LYS A O 1
ATOM 2066 N N . ALA A 1 267 ? -25.229 7.065 31.442 1.00 49.62 267 ALA A N 1
ATOM 2067 C CA . ALA A 1 267 ? -24.114 6.473 30.698 1.00 49.62 267 ALA A CA 1
ATOM 2068 C C . ALA A 1 267 ? -23.771 7.247 29.407 1.00 49.62 267 ALA A C 1
ATOM 2070 O O . ALA A 1 267 ? -22.598 7.342 29.034 1.00 49.62 267 ALA A O 1
ATOM 2071 N N . LEU A 1 268 ? -24.769 7.843 28.745 1.00 48.38 268 LEU A N 1
ATOM 2072 C CA . LEU A 1 268 ? -24.549 8.701 27.575 1.00 48.38 268 LEU A CA 1
ATOM 2073 C C . LEU A 1 268 ? -23.923 10.052 27.962 1.00 48.38 268 LEU A C 1
ATOM 2075 O O . LEU A 1 268 ? -23.000 10.499 27.281 1.00 48.38 268 LEU A O 1
ATOM 2079 N N . ALA A 1 269 ? -24.317 10.643 29.095 1.00 49.84 269 ALA A N 1
ATOM 2080 C CA . ALA A 1 269 ? -23.723 11.888 29.593 1.00 49.84 269 ALA A CA 1
ATOM 2081 C C . ALA A 1 269 ? -22.234 11.738 29.972 1.00 49.84 269 ALA A C 1
ATOM 2083 O O . ALA A 1 269 ? -21.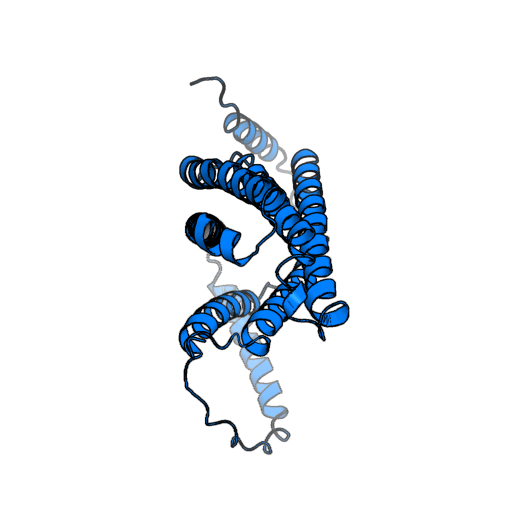419 12.595 29.631 1.00 49.84 269 ALA A O 1
ATOM 2084 N N . THR A 1 270 ? -21.838 10.624 30.601 1.00 45.97 270 THR A N 1
ATOM 2085 C CA . THR A 1 270 ? -20.425 10.376 30.957 1.00 45.97 270 THR A CA 1
ATOM 2086 C C . THR A 1 270 ? -19.556 10.043 29.738 1.00 45.97 270 THR A C 1
ATOM 2088 O O . THR A 1 270 ? -18.354 10.300 29.740 1.00 45.97 270 THR A O 1
ATOM 2091 N N . SER A 1 271 ? -20.151 9.525 28.660 1.00 38.53 271 SER A N 1
ATOM 2092 C CA . SER A 1 271 ? -19.422 9.207 27.426 1.00 38.53 271 SER A CA 1
ATOM 2093 C C . SER A 1 271 ? -19.055 10.456 26.614 1.00 38.53 271 SER A C 1
ATOM 2095 O O . SER A 1 271 ? -18.033 10.442 25.932 1.00 38.53 271 SER A O 1
ATOM 2097 N N . CYS A 1 272 ? -19.829 11.545 26.711 1.00 40.31 272 CYS A N 1
ATOM 2098 C CA . CYS A 1 272 ? -19.505 12.819 26.053 1.00 40.31 272 CYS A CA 1
ATOM 2099 C C . CYS A 1 272 ? -18.330 13.559 26.716 1.00 40.31 272 CYS A C 1
ATOM 2101 O O . CYS A 1 272 ? -17.535 14.166 26.008 1.00 40.31 272 CYS A O 1
ATOM 2103 N N . GLN A 1 273 ? -18.146 13.450 28.037 1.00 41.81 273 GLN A N 1
ATOM 2104 C CA . GLN A 1 273 ? -17.047 14.136 28.740 1.00 41.81 273 GLN A CA 1
ATOM 2105 C C . GLN A 1 273 ? -15.651 13.549 28.466 1.00 41.81 273 GLN A C 1
ATOM 2107 O O . GLN A 1 273 ? -14.651 14.195 28.751 1.00 41.81 273 GLN A O 1
ATOM 2112 N N . ILE A 1 274 ? -15.556 12.345 27.892 1.00 42.66 274 ILE A N 1
ATOM 2113 C CA . ILE A 1 274 ? -14.268 11.697 27.578 1.00 42.66 274 ILE A CA 1
ATOM 2114 C C . ILE A 1 274 ? -13.710 12.157 26.209 1.00 42.66 274 ILE A C 1
ATOM 2116 O O . ILE A 1 274 ? -12.582 11.817 25.857 1.00 42.66 274 ILE A O 1
ATOM 2120 N N . TRP A 1 275 ? -14.465 12.951 25.435 1.00 42.00 275 TRP A N 1
ATOM 2121 C CA . TRP A 1 275 ? -14.124 13.309 24.048 1.00 42.00 275 TRP A CA 1
ATOM 2122 C C . TRP A 1 275 ? -13.918 14.805 23.765 1.00 42.00 275 TRP A C 1
ATOM 2124 O O . TRP A 1 275 ? -13.711 15.144 22.601 1.00 42.00 275 TRP A O 1
ATOM 2134 N N . ASP A 1 276 ? -13.898 15.677 24.778 1.00 37.41 276 ASP A N 1
ATOM 2135 C CA . ASP A 1 276 ? -13.494 17.085 24.625 1.00 37.41 276 ASP A CA 1
ATOM 2136 C C . ASP A 1 276 ? -12.000 17.264 24.963 1.00 37.41 276 ASP A C 1
ATOM 2138 O O . ASP A 1 276 ? -11.627 17.166 26.132 1.00 37.41 276 ASP A O 1
ATOM 2142 N N . PRO A 1 277 ? -11.111 17.547 23.989 1.00 45.03 277 PRO A N 1
ATOM 2143 C CA . PRO A 1 277 ? -9.694 17.780 24.249 1.00 45.03 277 PRO A CA 1
ATOM 2144 C C . PRO A 1 277 ? -9.357 19.276 24.395 1.00 45.03 277 PRO A C 1
ATOM 2146 O O . PRO A 1 277 ? -8.213 19.655 24.178 1.00 45.03 277 PRO A O 1
ATOM 2149 N N . LEU A 1 278 ? -10.328 20.144 24.709 1.00 41.22 278 LEU A N 1
ATOM 2150 C CA . LEU A 1 278 ? -10.122 21.603 24.765 1.00 41.22 278 LEU A CA 1
ATOM 2151 C C . LEU A 1 278 ? -10.058 22.208 26.174 1.00 41.22 278 LEU A C 1
ATOM 2153 O O . LEU A 1 278 ? -10.047 23.427 26.314 1.00 41.22 278 LEU A O 1
ATOM 2157 N N . THR A 1 279 ? -9.935 21.392 27.219 1.00 48.66 279 THR A N 1
ATOM 2158 C CA . THR A 1 279 ? -9.658 21.888 28.577 1.00 48.66 279 THR A CA 1
ATOM 2159 C C . THR A 1 279 ? -8.648 20.999 29.297 1.00 48.66 279 THR A C 1
ATOM 2161 O O . THR A 1 279 ? -9.011 20.255 30.207 1.00 48.66 279 THR A O 1
ATOM 2164 N N . ALA A 1 280 ? -7.390 21.059 28.860 1.00 38.03 280 ALA A N 1
ATOM 2165 C CA . ALA A 1 280 ? -6.193 20.767 29.652 1.00 38.03 280 ALA A CA 1
ATOM 2166 C C . ALA A 1 280 ? -4.969 21.359 28.942 1.00 38.03 280 ALA A C 1
ATOM 2168 O O . ALA A 1 280 ? -4.830 21.100 27.725 1.00 38.03 280 ALA A O 1
#

Sequence (280 aa):
MDPAFSFDPDSTIGAYQIGVLISYVLFGIYYGRFPNDSPQLKALVAFVWICEVGHTTCLGHSLYIYTISDYTRPERLPGAALKSFETSVLFSGIIGACVVLCKKLYIPLIWTMGFFRLPGCITIFLAGLGMTSLAGYIAQWEWLAASIWSVSTANDLTITGTLVLLLSQHHDRVQKQLPTSKPRFMSQVEHLGHRTSRFLARASPFSRGLAPGALGGAVGGRGQIDAKIAAVIAVFASAKHSPYPSRRRTNEWTSRHSQDHGWAEKALATSCQIWDPLTA

Foldseek 3Di:
DDPPDDDDCCVPLVVLVVVLVVLVVVLVPPDPDPPPDDVVVVVLVVVLNVLSVLLSVLSVVLSCCCVPVCVVPVVCNFADSLLSNLSSLQSVLVSLLSVQPPPDDVNPLSVVLSVLLNVLSVVLSVLSVPDRGNVVSCVVCVVSVVVNVVSVVVNVVVVVVVVVVVVVVVVVVVVVPPPPPVVPVVVVVVVVVVVVVVVVVVVPPPPDDDDDDDDDDDDDDCPPVCVVVVVVVVVVVVVVPDPDPDDPDPPPPVPPPPPPPPVVVVVVVVVVVVPDPPDD

pLDDT: mean 73.06, std 19.82, range [35.5, 96.31]

Radius of gyration: 26.97 Å; chains: 1; bounding box: 70×70×63 Å

Organism: NCBI:txid1033008